Protein 9DSB (pdb70)

B-factor: mean 32.97, std 9.14, range [12.64, 61.42]

Structure (mmCIF, N/CA/C/O backbone):
data_9DSB
#
_entry.id   9DSB
#
_cell.length_a   90.296
_cell.length_b   90.296
_cell.length_c   34.775
_cell.angle_alpha   90.00
_cell.angle_beta   90.00
_cell.angle_gamma   120.00
#
_symmetry.space_group_name_H-M   'P 3'
#
loop_
_entity.id
_entity.type
_entity.pdbx_description
1 polymer 'Spermine/spermidine acetyltransferase'
2 non-polymer 'ACETATE ION'
3 non-polymer 'CHLORIDE ION'
4 non-polymer 'SODIUM ION'
5 non-polymer 'POTASSIUM ION'
6 water water
#
loop_
_atom_site.group_PDB
_atom_site.id
_atom_site.type_symbol
_atom_site.label_atom_id
_atom_site.label_alt_id
_atom_site.label_comp_id
_atom_site.label_asym_id
_atom_site.label_entity_id
_atom_site.label_seq_id
_atom_site.pdbx_PDB_ins_code
_atom_site.Cartn_x
_atom_site.Cartn_y
_atom_site.Cartn_z
_atom_site.occupancy
_atom_site.B_iso_or_equiv
_atom_site.auth_seq_id
_atom_site.auth_comp_id
_atom_site.auth_asym_id
_atom_site.auth_atom_id
_atom_site.pdbx_PDB_model_num
ATOM 1 N N . ALA A 1 3 ? -16.969 -0.912 13.256 1.00 41.43 0 ALA A N 1
ATOM 2 C CA . ALA A 1 3 ? -16.670 -2.313 13.645 1.00 40.75 0 ALA A CA 1
ATOM 3 C C . ALA A 1 3 ? -15.657 -2.901 12.662 1.00 38.63 0 ALA A C 1
ATOM 4 O O . ALA A 1 3 ? -14.634 -2.269 12.395 1.00 38.62 0 ALA A O 1
ATOM 6 N N . MET A 1 4 ? -15.941 -4.094 12.120 1.00 36.68 1 MET A N 1
ATOM 7 C CA . MET A 1 4 ? -15.011 -4.778 11.238 1.00 34.63 1 MET A CA 1
ATOM 8 C C . MET A 1 4 ? -14.904 -4.026 9.913 1.00 31.61 1 MET A C 1
ATOM 9 O O . MET A 1 4 ? -15.854 -3.371 9.477 1.00 30.48 1 MET A O 1
ATOM 14 N N . GLU A 1 5 ? -13.719 -4.132 9.300 1.00 28.28 2 GLU A N 1
ATOM 15 C CA . GLU A 1 5 ? -13.404 -3.505 8.026 1.00 27.59 2 GLU A CA 1
ATOM 16 C C . GLU A 1 5 ? -12.729 -4.557 7.146 1.00 25.80 2 GLU A C 1
ATOM 17 O O . GLU A 1 5 ? -11.544 -4.455 6.843 1.00 24.73 2 GLU A O 1
ATOM 23 N N . ILE A 1 6 ? -13.495 -5.584 6.758 1.00 24.38 3 ILE A N 1
ATOM 24 C CA . ILE A 1 6 ? -12.941 -6.749 6.087 1.00 24.16 3 ILE A CA 1
ATOM 25 C C . ILE A 1 6 ? -12.668 -6.431 4.621 1.00 22.63 3 ILE A C 1
ATOM 26 O O . ILE A 1 6 ? -13.568 -6.043 3.882 1.00 23.34 3 ILE A O 1
ATOM 31 N N . HIS A 1 7 ? -11.415 -6.630 4.211 1.00 23.21 4 HIS A N 1
ATOM 32 C CA . HIS A 1 7 ? -11.036 -6.502 2.816 1.00 23.06 4 HIS A CA 1
ATOM 33 C C . HIS A 1 7 ? -9.899 -7.477 2.544 1.00 22.95 4 HIS A C 1
ATOM 34 O O . HIS A 1 7 ? -9.318 -8.021 3.479 1.00 23.50 4 HIS A O 1
ATOM 41 N N . PHE A 1 8 ? -9.601 -7.667 1.256 1.00 22.51 5 PHE A N 1
ATOM 42 C CA . PHE A 1 8 ? -8.595 -8.615 0.809 1.00 23.40 5 PHE A CA 1
ATOM 43 C C . PHE A 1 8 ? -7.547 -7.891 -0.026 1.00 22.62 5 PHE A C 1
ATOM 44 O O . PHE A 1 8 ? -7.868 -6.968 -0.769 1.00 23.97 5 PHE A O 1
ATOM 52 N N . GLU A 1 9 ? -6.296 -8.348 0.087 1.00 21.83 6 GLU A N 1
ATOM 53 C CA . GLU A 1 9 ? -5.196 -7.773 -0.667 1.00 22.72 6 GLU A CA 1
ATOM 54 C C . GLU A 1 9 ? -4.465 -8.879 -1.412 1.00 22.90 6 GLU A C 1
ATOM 55 O O . GLU A 1 9 ? -4.176 -9.913 -0.831 1.00 22.90 6 GLU A O 1
ATOM 61 N N . LYS A 1 10 ? -4.163 -8.636 -2.691 1.00 24.69 7 LYS A N 1
ATOM 62 C CA . LYS A 1 10 ? -3.214 -9.452 -3.427 1.00 27.16 7 LYS A CA 1
ATOM 63 C C . LYS A 1 10 ? -1.939 -9.588 -2.600 1.00 25.98 7 LYS A C 1
ATOM 64 O O . LYS A 1 10 ? -1.541 -8.651 -1.910 1.00 26.52 7 LYS A O 1
ATOM 70 N N . VAL A 1 11 ? -1.308 -10.764 -2.664 1.00 26.41 8 VAL A N 1
ATOM 71 C CA . VAL A 1 11 ? -0.059 -10.979 -1.958 1.00 26.34 8 VAL A CA 1
ATOM 72 C C . VAL A 1 11 ? 1.070 -10.377 -2.792 1.00 28.32 8 VAL A C 1
ATOM 73 O O . VAL A 1 11 ? 1.193 -10.667 -3.982 1.00 30.06 8 VAL A O 1
ATOM 77 N N . THR A 1 12 ? 1.871 -9.517 -2.150 1.00 27.96 9 THR A N 1
ATOM 78 C CA . THR A 1 12 ? 3.014 -8.874 -2.774 1.00 28.51 9 THR A CA 1
ATOM 79 C C . THR A 1 12 ? 4.186 -8.967 -1.803 1.00 27.33 9 THR A C 1
ATOM 80 O O . THR A 1 12 ? 4.038 -9.496 -0.706 1.00 28.04 9 THR A O 1
ATOM 84 N N . SER A 1 13 ? 5.330 -8.389 -2.186 1.00 28.02 10 SER A N 1
ATOM 85 C CA . SER A 1 13 ? 6.465 -8.272 -1.286 1.00 27.00 10 SER A CA 1
ATOM 86 C C . SER A 1 13 ? 6.100 -7.483 -0.027 1.00 25.81 10 SER A C 1
ATOM 87 O O . SER A 1 13 ? 6.752 -7.639 1.002 1.00 26.88 10 SER A O 1
ATOM 90 N N . ASP A 1 14 ? 5.062 -6.639 -0.108 1.00 26.27 11 ASP A N 1
ATOM 91 C CA . ASP A 1 14 ? 4.676 -5.784 1.002 1.00 27.16 11 ASP A CA 1
ATOM 92 C C . ASP A 1 14 ? 4.022 -6.580 2.133 1.00 24.91 11 ASP A C 1
ATOM 93 O O . ASP A 1 14 ? 4.066 -6.129 3.278 1.00 26.32 11 ASP A O 1
ATOM 98 N N . ASN A 1 15 ? 3.395 -7.731 1.822 1.00 22.74 12 ASN A N 1
ATOM 99 C CA . ASN A 1 15 ? 2.673 -8.495 2.834 1.00 22.18 12 ASN A CA 1
ATOM 100 C C . ASN A 1 15 ? 2.956 -10.005 2.824 1.00 22.42 12 ASN A C 1
ATOM 101 O O . ASN A 1 15 ? 2.430 -10.711 3.678 1.00 23.02 12 ASN A O 1
ATOM 106 N N A ARG A 1 16 ? 3.774 -10.490 1.882 0.51 23.78 13 ARG A N 1
ATOM 107 N N B ARG A 1 16 ? 3.786 -10.499 1.895 0.49 22.78 13 ARG A N 1
ATOM 108 C CA A ARG A 1 16 ? 4.016 -11.919 1.715 0.51 24.45 13 ARG A CA 1
ATOM 109 C CA B ARG A 1 16 ? 3.967 -11.937 1.744 0.49 22.85 13 ARG A CA 1
ATOM 110 C C A ARG A 1 16 ? 4.554 -12.543 3.004 0.51 23.77 13 ARG A C 1
ATOM 111 C C B ARG A 1 16 ? 4.549 -12.552 3.018 0.49 22.95 13 ARG A C 1
ATOM 112 O O A ARG A 1 16 ? 4.162 -13.650 3.369 0.51 24.66 13 ARG A O 1
ATOM 113 O O B ARG A 1 16 ? 4.174 -13.661 3.393 0.49 23.67 13 ARG A O 1
ATOM 128 N N . LYS A 1 17 ? 5.480 -11.846 3.674 1.00 23.79 14 LYS A N 1
ATOM 129 C CA . LYS A 1 17 ? 6.130 -12.389 4.858 1.00 23.58 14 LYS A CA 1
ATOM 130 C C . LYS A 1 17 ? 5.163 -12.377 6.040 1.00 22.99 14 LYS A C 1
ATOM 131 O O . LYS A 1 17 ? 5.216 -13.260 6.890 1.00 24.75 14 LYS A O 1
ATOM 137 N N . ALA A 1 18 ? 4.251 -11.400 6.073 1.00 23.28 15 ALA A N 1
ATOM 138 C CA . ALA A 1 18 ? 3.214 -11.368 7.093 1.00 22.67 15 ALA A CA 1
ATOM 139 C C . ALA A 1 18 ? 2.273 -12.561 6.915 1.00 22.76 15 ALA A C 1
ATOM 140 O O . ALA A 1 18 ? 1.880 -13.196 7.890 1.00 23.11 15 ALA A O 1
ATOM 142 N N . VAL A 1 19 ? 1.933 -12.859 5.655 1.00 22.15 16 VAL A N 1
ATOM 143 C CA . VAL A 1 19 ? 1.086 -13.993 5.318 1.00 21.99 16 VAL A CA 1
ATOM 144 C C . VAL A 1 19 ? 1.799 -15.287 5.707 1.00 22.93 16 VAL A C 1
ATOM 145 O O . VAL A 1 19 ? 1.188 -16.163 6.312 1.00 24.17 16 VAL A O 1
ATOM 149 N N . GLU A 1 20 ? 3.095 -15.389 5.381 1.00 22.55 17 GLU A N 1
ATOM 150 C CA . GLU A 1 20 ? 3.866 -16.581 5.703 1.00 23.40 17 GLU A CA 1
ATOM 151 C C . GLU A 1 20 ? 3.916 -16.808 7.214 1.00 24.25 17 GLU A C 1
ATOM 152 O O . GLU A 1 20 ? 4.021 -17.949 7.655 1.00 25.86 17 GLU A O 1
ATOM 158 N N . ASN A 1 21 ? 3.828 -15.726 7.998 1.00 25.35 18 ASN A N 1
ATOM 159 C CA . ASN A 1 21 ? 3.929 -15.811 9.446 1.00 27.25 18 ASN A CA 1
ATOM 160 C C . ASN A 1 21 ? 2.551 -15.796 10.114 1.00 28.23 18 ASN A C 1
ATOM 161 O O . ASN A 1 21 ? 2.464 -15.625 11.327 1.00 29.73 18 ASN A O 1
ATOM 166 N N . LEU A 1 22 ? 1.471 -15.997 9.346 1.00 28.87 19 LEU A N 1
ATOM 167 C CA . LEU A 1 22 ? 0.152 -16.163 9.941 1.00 30.77 19 LEU A CA 1
ATOM 168 C C . LEU A 1 22 ? 0.213 -17.277 10.983 1.00 31.79 19 LEU A C 1
ATOM 169 O O . LEU A 1 22 ? 0.721 -18.356 10.699 1.00 31.54 19 LEU A O 1
ATOM 174 N N . GLN A 1 23 ? -0.303 -16.998 12.186 1.00 33.58 20 GLN A N 1
ATOM 175 C CA . GLN A 1 23 ? -0.234 -17.937 13.294 1.00 35.06 20 GLN A CA 1
ATOM 176 C C . GLN A 1 23 ? -1.428 -18.886 13.205 1.00 34.79 20 GLN A C 1
ATOM 177 O O . GLN A 1 23 ? -2.563 -18.429 13.122 1.00 34.09 20 GLN A O 1
ATOM 183 N N . VAL A 1 24 ? -1.160 -20.201 13.213 1.00 35.91 21 VAL A N 1
ATOM 184 C CA . VAL A 1 24 ? -2.189 -21.213 13.007 1.00 36.99 21 VAL A CA 1
ATOM 185 C C . VAL A 1 24 ? -1.828 -22.511 13.740 1.00 39.56 21 VAL A C 1
ATOM 186 O O . VAL A 1 24 ? -2.141 -23.596 13.254 1.00 39.57 21 VAL A O 1
ATOM 190 N N . PHE A 1 25 ? -1.244 -22.394 14.944 1.00 43.42 22 PHE A N 1
ATOM 191 C CA . PHE A 1 25 ? -0.577 -23.498 15.628 1.00 45.48 22 PHE A CA 1
ATOM 192 C C . PHE A 1 25 ? -1.512 -24.230 16.595 1.00 47.05 22 PHE A C 1
ATOM 193 O O . PHE A 1 25 ? -1.063 -24.708 17.636 1.00 49.85 22 PHE A O 1
ATOM 201 N N . ALA A 1 26 ? -2.804 -24.319 16.269 1.00 47.66 23 ALA A N 1
ATOM 202 C CA . ALA A 1 26 ? -3.724 -25.146 17.037 1.00 47.22 23 ALA A CA 1
ATOM 203 C C . ALA A 1 26 ? -4.829 -25.697 16.141 1.00 45.97 23 ALA A C 1
ATOM 204 O O . ALA A 1 26 ? -5.547 -26.612 16.536 1.00 47.23 23 ALA A O 1
ATOM 206 N N . GLU A 1 27 ? -4.940 -25.138 14.933 1.00 44.60 24 GLU A N 1
ATOM 207 C CA . GLU A 1 27 ? -6.031 -25.436 14.025 1.00 42.91 24 GLU A CA 1
ATOM 208 C C . GLU A 1 27 ? -5.759 -26.800 13.396 1.00 42.79 24 GLU A C 1
ATOM 209 O O . GLU A 1 27 ? -5.312 -26.888 12.254 1.00 43.74 24 GLU A O 1
ATOM 215 N N . GLN A 1 28 ? -6.015 -27.859 14.170 1.00 42.31 25 GLN A N 1
ATOM 216 C CA . GLN A 1 28 ? -5.705 -29.219 13.758 1.00 41.67 25 GLN A CA 1
ATOM 217 C C . GLN A 1 28 ? -6.553 -29.578 12.542 1.00 39.10 25 GLN A C 1
ATOM 218 O O . GLN A 1 28 ? -6.052 -30.168 11.589 1.00 37.47 25 GLN A O 1
ATOM 224 N N . GLN A 1 29 ? -7.838 -29.200 12.582 1.00 38.97 26 GLN A N 1
ATOM 225 C CA . GLN A 1 29 ? -8.749 -29.444 11.474 1.00 38.77 26 GLN A CA 1
ATOM 226 C C . GLN A 1 29 ? -8.336 -28.616 10.259 1.00 34.84 26 GLN A C 1
ATOM 227 O O . GLN A 1 29 ? -8.489 -29.071 9.127 1.00 34.37 26 GLN A O 1
ATOM 233 N N . ALA A 1 30 ? -7.812 -27.408 10.495 1.00 33.68 27 ALA A N 1
ATOM 234 C CA . ALA A 1 30 ? -7.389 -26.541 9.407 1.00 31.52 27 ALA A CA 1
ATOM 235 C C . ALA A 1 30 ? -6.224 -27.173 8.650 1.00 29.20 27 ALA A C 1
ATOM 236 O O . ALA A 1 30 ? -6.194 -27.126 7.424 1.00 30.34 27 ALA A O 1
ATOM 238 N N . PHE A 1 31 ? -5.261 -27.754 9.375 1.00 28.77 28 PHE A N 1
ATOM 239 C CA . PHE A 1 31 ? -4.072 -28.282 8.724 1.00 27.21 28 PHE A CA 1
ATOM 240 C C . PHE A 1 31 ? -4.424 -29.561 7.966 1.00 25.33 28 PHE A C 1
ATOM 241 O O . PHE A 1 31 ? -3.762 -29.886 6.984 1.00 24.90 28 PHE A O 1
ATOM 249 N N . ILE A 1 32 ? -5.469 -30.274 8.415 1.00 24.90 29 ILE A N 1
ATOM 250 C CA . ILE A 1 32 ? -6.005 -31.385 7.646 1.00 23.87 29 ILE A CA 1
ATOM 251 C C . ILE A 1 32 ? -6.420 -30.868 6.271 1.00 22.75 29 ILE A C 1
ATOM 252 O O . ILE A 1 32 ? -6.109 -31.483 5.257 1.00 23.56 29 ILE A O 1
ATOM 257 N N . GLU A 1 33 ? -7.124 -29.729 6.249 1.00 22.59 30 GLU A N 1
ATOM 258 C CA . GLU A 1 33 ? -7.576 -29.139 4.999 1.00 22.53 30 GLU A CA 1
ATOM 259 C C . GLU A 1 33 ? -6.374 -28.655 4.191 1.00 21.46 30 GLU A C 1
ATOM 260 O O . GLU A 1 33 ? -6.368 -28.773 2.968 1.00 23.55 30 GLU A O 1
ATOM 266 N N . SER A 1 34 ? -5.364 -28.102 4.871 1.00 22.28 31 SER A N 1
ATOM 267 C CA . SER A 1 34 ? -4.166 -27.637 4.191 1.00 21.56 31 SER A CA 1
ATOM 268 C C . SER A 1 34 ? -3.490 -28.787 3.453 1.00 20.44 31 SER A C 1
ATOM 269 O O . SER A 1 34 ? -3.073 -28.634 2.307 1.00 20.95 31 SER A O 1
ATOM 272 N N A MET A 1 35 ? -3.388 -29.938 4.122 0.55 20.45 32 MET A N 1
ATOM 273 N N B MET A 1 35 ? -3.373 -29.933 4.132 0.45 20.19 32 MET A N 1
ATOM 274 C CA A MET A 1 35 ? -2.712 -31.088 3.545 0.55 20.39 32 MET A CA 1
ATOM 275 C CA B MET A 1 35 ? -2.719 -31.102 3.566 0.45 19.96 32 MET A CA 1
ATOM 276 C C A MET A 1 35 ? -3.538 -31.648 2.389 0.55 19.97 32 MET A C 1
ATOM 277 C C B MET A 1 35 ? -3.538 -31.642 2.395 0.45 19.60 32 MET A C 1
ATOM 278 O O A MET A 1 35 ? -2.985 -32.013 1.356 0.55 20.57 32 MET A O 1
ATOM 279 O O B MET A 1 35 ? -2.980 -31.976 1.354 0.45 20.02 32 MET A O 1
ATOM 288 N N . ALA A 1 36 ? -4.864 -31.721 2.568 1.00 19.38 33 ALA A N 1
ATOM 289 C CA . ALA A 1 36 ? -5.739 -32.222 1.520 1.00 19.07 33 ALA A CA 1
ATOM 290 C C . ALA A 1 36 ? -5.575 -31.390 0.251 1.00 19.16 33 ALA A C 1
ATOM 291 O O . ALA A 1 36 ? -5.555 -31.922 -0.853 1.00 19.87 33 ALA A O 1
ATOM 293 N N . GLU A 1 37 ? -5.441 -30.073 0.411 1.00 19.42 34 GLU A N 1
ATOM 294 C CA . GLU A 1 37 ? -5.233 -29.201 -0.732 1.00 19.65 34 GLU A CA 1
ATOM 295 C C . GLU A 1 37 ? -3.821 -29.408 -1.279 1.00 20.01 34 GLU A C 1
ATOM 296 O O . GLU A 1 37 ? -3.647 -29.470 -2.492 1.00 19.72 34 GLU A O 1
ATOM 302 N N . ASN A 1 38 ? -2.817 -29.510 -0.391 1.00 21.32 35 ASN A N 1
ATOM 303 C CA . ASN A 1 38 ? -1.455 -29.813 -0.812 1.00 21.20 35 ASN A CA 1
ATOM 304 C C . ASN A 1 38 ? -1.464 -31.017 -1.751 1.00 21.45 35 ASN A C 1
ATOM 305 O O . ASN A 1 38 ? -0.856 -30.981 -2.820 1.00 23.39 35 ASN A O 1
ATOM 310 N N . LEU A 1 39 ? -2.155 -32.080 -1.331 1.00 21.85 36 LEU A N 1
ATOM 311 C CA . LEU A 1 39 ? -2.175 -33.327 -2.080 1.00 22.70 36 LEU A CA 1
ATOM 312 C C . LEU A 1 39 ? -2.911 -33.117 -3.400 1.00 22.34 36 LEU A C 1
ATOM 313 O O . LEU A 1 39 ? -2.452 -33.550 -4.451 1.00 24.51 36 LEU A O 1
ATOM 318 N N . LYS A 1 40 ? -4.037 -32.407 -3.350 1.00 22.93 37 LYS A N 1
ATOM 319 C CA . LYS A 1 40 ? -4.806 -32.133 -4.550 1.00 23.16 37 LYS A CA 1
ATOM 320 C C . LYS A 1 40 ? -3.965 -31.387 -5.585 1.00 24.66 37 LYS A C 1
ATOM 321 O O . LYS A 1 40 ? -4.022 -31.705 -6.771 1.00 25.19 37 LYS A O 1
ATOM 327 N N . GLU A 1 41 ? -3.193 -30.394 -5.127 1.00 24.58 38 GLU A N 1
ATOM 328 C CA . GLU A 1 41 ? -2.411 -29.553 -6.021 1.00 25.85 38 GLU A CA 1
ATOM 329 C C . GLU A 1 41 ? -1.288 -30.367 -6.661 1.00 27.10 38 GLU A C 1
ATOM 330 O O . GLU A 1 41 ? -0.982 -30.161 -7.833 1.00 28.18 38 GLU A O 1
ATOM 336 N N . SER A 1 42 ? -0.684 -31.288 -5.897 1.00 28.70 39 SER A N 1
ATOM 337 C CA . SER A 1 42 ? 0.349 -32.160 -6.438 1.00 29.26 39 SER A CA 1
ATOM 338 C C . SER A 1 42 ? -0.244 -33.117 -7.471 1.00 31.23 39 SER A C 1
ATOM 339 O O . SER A 1 42 ? 0.354 -33.333 -8.523 1.00 33.21 39 SER A O 1
ATOM 342 N N . ASP A 1 43 ? -1.422 -33.675 -7.161 1.00 32.17 40 ASP A N 1
ATOM 343 C CA . ASP A 1 43 ? -2.121 -34.603 -8.040 1.00 33.36 40 ASP A CA 1
ATOM 344 C C . ASP A 1 43 ? -2.539 -33.932 -9.352 1.00 35.51 40 ASP A C 1
ATOM 345 O O . ASP A 1 43 ? -2.724 -34.616 -10.356 1.00 36.18 40 ASP A O 1
ATOM 350 N N A GLN A 1 44 ? -2.709 -32.602 -9.334 0.66 35.59 41 GLN A N 1
ATOM 351 N N B GLN A 1 44 ? -2.668 -32.599 -9.335 0.34 36.17 41 GLN A N 1
ATOM 352 C CA A GLN A 1 44 ? -3.196 -31.870 -10.494 0.66 36.74 41 GLN A CA 1
ATOM 353 C CA B GLN A 1 44 ? -3.196 -31.860 -10.468 0.34 37.43 41 GLN A CA 1
ATOM 354 C C A GLN A 1 44 ? -2.154 -31.841 -11.609 0.66 37.79 41 GLN A C 1
ATOM 355 C C B GLN A 1 44 ? -2.167 -31.793 -11.598 0.34 37.79 41 GLN A C 1
ATOM 356 O O A GLN A 1 44 ? -2.506 -31.974 -12.779 0.66 38.61 41 GLN A O 1
ATOM 357 O O B GLN A 1 44 ? -2.540 -31.860 -12.767 0.34 38.23 41 GLN A O 1
ATOM 368 N N . PHE A 1 45 ? -0.880 -31.651 -11.247 1.00 38.06 42 PHE A N 1
ATOM 369 C CA . PHE A 1 45 ? 0.173 -31.463 -12.238 1.00 40.10 42 PHE A CA 1
ATOM 370 C C . PHE A 1 45 ? 1.191 -32.598 -12.163 1.00 39.63 42 PHE A C 1
ATOM 371 O O . PHE A 1 45 ? 1.663 -32.941 -11.082 1.00 38.27 42 PHE A O 1
ATOM 379 N N . PRO A 1 46 ? 1.601 -33.181 -13.315 1.00 43.67 43 PRO A N 1
ATOM 380 C CA . PRO A 1 46 ? 2.507 -34.324 -13.304 1.00 43.93 43 PRO A CA 1
ATOM 381 C C . PRO A 1 46 ? 3.950 -33.962 -12.958 1.00 43.31 43 PRO A C 1
ATOM 382 O O . PRO A 1 46 ? 4.742 -34.848 -12.644 1.00 42.82 43 PRO A O 1
ATOM 386 N N . GLU A 1 47 ? 4.273 -32.662 -13.023 1.00 43.37 44 GLU A N 1
ATOM 387 C CA . GLU A 1 47 ? 5.564 -32.138 -12.601 1.00 42.53 44 GLU A CA 1
ATOM 388 C C . GLU A 1 47 ? 5.786 -32.382 -11.109 1.00 39.71 44 GLU A C 1
ATOM 389 O O . GLU A 1 47 ? 6.930 -32.512 -10.674 1.00 38.91 44 GLU A O 1
ATOM 395 N N . TRP A 1 48 ? 4.687 -32.404 -10.337 1.00 37.17 45 TRP A N 1
ATOM 396 C CA . TRP A 1 48 ? 4.733 -32.519 -8.888 1.00 34.34 45 TRP A CA 1
ATOM 397 C C . TRP A 1 48 ? 4.409 -33.946 -8.464 1.00 32.21 45 TRP A C 1
ATOM 398 O O . TRP A 1 48 ? 3.618 -34.628 -9.113 1.00 31.97 45 TRP A O 1
ATOM 409 N N . GLU A 1 49 ? 5.004 -34.363 -7.344 1.00 30.26 46 GLU A N 1
ATOM 410 C CA . GLU A 1 49 ? 4.698 -35.653 -6.757 1.00 30.42 46 GLU A CA 1
ATOM 411 C C . GLU A 1 49 ? 4.778 -35.534 -5.237 1.00 26.62 46 GLU A C 1
ATOM 412 O O . GLU A 1 49 ? 5.707 -34.936 -4.703 1.00 24.89 46 GLU A O 1
ATOM 418 N N . SER A 1 50 ? 3.762 -36.090 -4.567 1.00 24.86 47 SER A N 1
ATOM 419 C CA . SER A 1 50 ? 3.727 -36.194 -3.120 1.00 24.56 47 SER A CA 1
ATOM 420 C C . SER A 1 50 ? 4.133 -37.607 -2.712 1.00 24.03 47 SER A C 1
ATOM 421 O O . SER A 1 50 ? 3.907 -38.559 -3.458 1.00 25.96 47 SER A O 1
ATOM 424 N N . ALA A 1 51 ? 4.706 -37.734 -1.511 1.00 22.88 48 ALA A N 1
ATOM 425 C CA . ALA A 1 51 ? 5.081 -39.024 -0.963 1.00 22.99 48 ALA A CA 1
ATOM 426 C C . ALA A 1 51 ? 4.834 -39.020 0.542 1.00 22.18 48 ALA A C 1
ATOM 427 O O . ALA A 1 51 ? 5.088 -38.022 1.211 1.00 22.36 48 ALA A O 1
ATOM 429 N N . GLY A 1 52 ? 4.331 -40.142 1.065 1.00 22.26 49 GLY A N 1
ATOM 430 C CA . GLY A 1 52 ? 4.369 -40.387 2.495 1.00 21.41 49 GLY A CA 1
ATOM 431 C 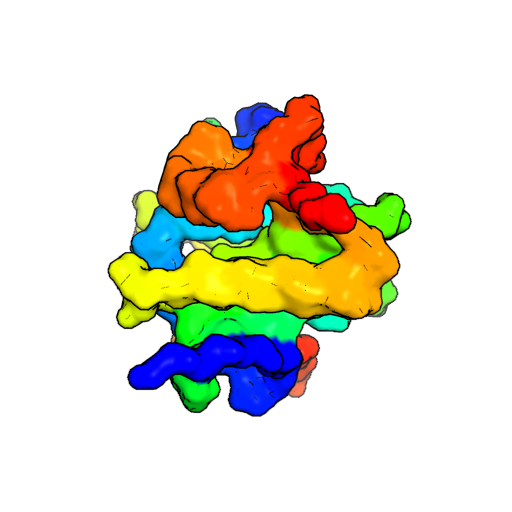C . GLY A 1 52 ? 5.731 -40.949 2.896 1.00 21.76 49 GLY A C 1
ATOM 432 O O . GLY A 1 52 ? 6.308 -41.761 2.170 1.00 21.38 49 GLY A O 1
ATOM 433 N N . ILE A 1 53 ? 6.240 -40.485 4.043 1.00 21.61 50 ILE A N 1
ATOM 434 C CA . ILE A 1 53 ? 7.499 -40.958 4.596 1.00 21.53 50 ILE A CA 1
ATOM 435 C C . ILE A 1 53 ? 7.179 -41.953 5.705 1.00 21.13 50 ILE A C 1
ATOM 436 O O . ILE A 1 53 ? 6.418 -41.641 6.620 1.00 21.18 50 ILE A O 1
ATOM 441 N N . TYR A 1 54 ? 7.783 -43.142 5.618 1.00 21.11 51 TYR A N 1
ATOM 442 C CA . TYR A 1 54 ? 7.493 -44.228 6.537 1.00 21.77 51 TYR A CA 1
ATOM 443 C C . TYR A 1 54 ? 8.749 -44.679 7.273 1.00 21.97 51 TYR A C 1
ATOM 444 O O . TYR A 1 54 ? 9.846 -44.657 6.719 1.00 21.27 51 TYR A O 1
ATOM 453 N N . ASP A 1 55 ? 8.557 -45.075 8.537 1.00 22.89 52 ASP A N 1
ATOM 454 C CA . ASP A 1 55 ? 9.490 -45.934 9.241 1.00 24.51 52 ASP A CA 1
ATOM 455 C C . ASP A 1 55 ? 8.777 -47.265 9.449 1.00 24.76 52 ASP A C 1
ATOM 456 O O . ASP A 1 55 ? 7.910 -47.374 10.317 1.00 24.96 52 ASP A O 1
ATOM 461 N N . GLY A 1 56 ? 9.129 -48.257 8.623 1.00 25.12 53 GLY A N 1
ATOM 462 C CA . GLY A 1 56 ? 8.381 -49.499 8.556 1.00 26.08 53 GLY A CA 1
ATOM 463 C C . GLY A 1 56 ? 6.941 -49.242 8.117 1.00 27.02 53 GLY A C 1
ATOM 464 O O . GLY A 1 56 ? 6.711 -48.715 7.031 1.00 29.17 53 GLY A O 1
ATOM 465 N N . ASN A 1 57 ? 5.981 -49.584 8.985 1.00 28.23 54 ASN A N 1
ATOM 466 C CA . ASN A 1 57 ? 4.568 -49.410 8.678 1.00 28.81 54 ASN A CA 1
ATOM 467 C C . ASN A 1 57 ? 4.029 -48.095 9.239 1.00 29.01 54 ASN A C 1
ATOM 468 O O . ASN A 1 57 ? 2.868 -47.762 9.007 1.00 29.62 54 ASN A O 1
ATOM 473 N N . GLN A 1 58 ? 4.871 -47.345 9.963 1.00 28.85 55 GLN A N 1
ATOM 474 C CA . GLN A 1 58 ? 4.438 -46.110 10.597 1.00 28.61 55 GLN A CA 1
ATOM 475 C C . GLN A 1 58 ? 4.724 -44.929 9.674 1.00 27.48 55 GLN A C 1
ATOM 476 O O . GLN A 1 58 ? 5.878 -44.667 9.336 1.00 26.58 55 GLN A O 1
ATOM 482 N N . LEU A 1 59 ? 3.664 -44.208 9.287 1.00 27.22 56 LEU A N 1
ATOM 483 C CA . LEU A 1 59 ? 3.816 -42.946 8.582 1.00 25.84 56 LEU A CA 1
ATOM 484 C C . LEU A 1 59 ? 4.391 -41.919 9.553 1.00 26.15 56 LEU A C 1
ATOM 485 O O . LEU A 1 59 ? 3.759 -41.620 10.569 1.00 27.42 56 LEU A O 1
ATOM 490 N N . ILE A 1 60 ? 5.569 -41.368 9.221 1.00 25.17 57 ILE A N 1
ATOM 491 C CA . ILE A 1 60 ? 6.247 -40.419 10.093 1.00 24.90 57 ILE A CA 1
ATOM 492 C C . ILE A 1 60 ? 6.315 -39.024 9.474 1.00 24.47 57 ILE A C 1
ATOM 493 O O . ILE A 1 60 ? 6.745 -38.090 10.144 1.00 24.91 57 ILE A O 1
ATOM 498 N N . GLY A 1 61 ? 5.954 -38.879 8.195 1.00 23.85 58 GLY A N 1
ATOM 499 C CA . GLY A 1 61 ? 6.081 -37.584 7.557 1.00 22.84 58 GLY A CA 1
ATOM 500 C C . GLY A 1 61 ? 5.573 -37.573 6.121 1.00 21.78 58 GLY A C 1
ATOM 501 O O . GLY A 1 61 ? 4.849 -38.470 5.688 1.00 21.12 58 GLY A O 1
ATOM 502 N N . TYR A 1 62 ? 5.966 -36.509 5.418 1.00 21.92 59 TYR A N 1
ATOM 503 C CA . TYR A 1 62 ? 5.452 -36.179 4.104 1.00 21.98 59 TYR A CA 1
ATOM 504 C C . TYR A 1 62 ? 6.481 -35.340 3.359 1.00 21.14 59 TYR A C 1
ATOM 505 O O . TYR A 1 62 ? 7.212 -34.556 3.969 1.00 21.08 59 TYR A O 1
ATOM 514 N N . ALA A 1 63 ? 6.500 -35.493 2.035 1.00 20.69 60 ALA A N 1
ATOM 515 C CA . ALA A 1 63 ? 7.327 -34.658 1.187 1.00 21.08 60 ALA A CA 1
ATOM 516 C C . ALA A 1 63 ? 6.644 -34.452 -0.160 1.00 21.60 60 ALA A C 1
ATOM 517 O O . ALA A 1 63 ? 5.910 -35.316 -0.640 1.00 21.40 60 ALA A O 1
ATOM 519 N N A MET A 1 64 ? 6.836 -33.261 -0.731 0.61 22.38 61 MET A N 1
ATOM 520 N N B MET A 1 64 ? 6.934 -33.296 -0.761 0.39 22.03 61 MET A N 1
ATOM 521 C CA A MET A 1 64 ? 6.485 -33.003 -2.116 0.61 23.37 61 MET A CA 1
ATOM 522 C CA B MET A 1 64 ? 6.484 -32.956 -2.097 0.39 22.67 61 MET A CA 1
ATOM 523 C C A MET A 1 64 ? 7.734 -32.508 -2.835 0.61 23.51 61 MET A C 1
ATOM 524 C C B 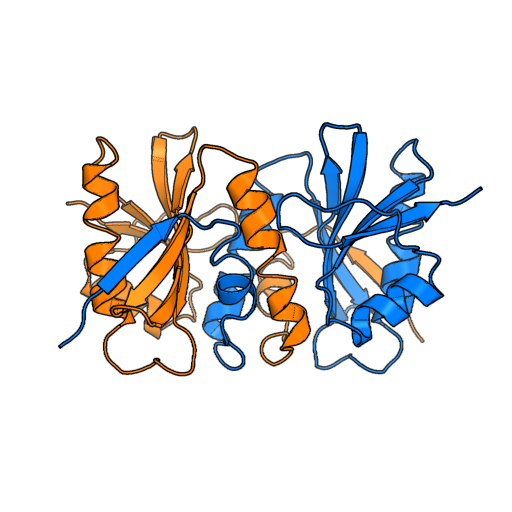MET A 1 64 ? 7.684 -32.417 -2.869 0.39 23.26 61 MET A C 1
ATOM 525 O O A MET A 1 64 ? 8.557 -31.803 -2.249 0.61 24.04 61 MET A O 1
ATOM 526 O O B MET A 1 64 ? 8.431 -31.589 -2.348 0.39 23.78 61 MET A O 1
ATOM 535 N N . TYR A 1 65 ? 7.856 -32.891 -4.109 1.00 23.53 62 TYR A N 1
ATOM 536 C CA . TYR A 1 65 ? 9.015 -32.544 -4.913 1.00 25.02 62 TYR A CA 1
ATOM 537 C C . TYR A 1 65 ? 8.635 -32.610 -6.387 1.00 26.00 62 TYR A C 1
ATOM 538 O O . TYR A 1 65 ? 7.512 -32.975 -6.725 1.00 27.26 62 TYR A O 1
ATOM 547 N N . GLY A 1 66 ? 9.594 -32.294 -7.262 1.00 28.08 63 GLY A N 1
ATOM 548 C CA . GLY A 1 66 ? 9.363 -32.452 -8.686 1.00 29.00 63 GLY A CA 1
ATOM 549 C C . GLY A 1 66 ? 10.288 -31.588 -9.534 1.00 30.25 63 GLY A C 1
ATOM 550 O O . GLY A 1 66 ? 10.915 -30.648 -9.045 1.00 29.66 63 GLY A O 1
ATOM 551 N N . ARG A 1 67 ? 10.337 -31.941 -10.821 1.00 34.52 64 ARG A N 1
ATOM 552 C CA . ARG A 1 67 ? 11.090 -31.211 -11.823 1.00 37.89 64 ARG A CA 1
ATOM 553 C C . ARG A 1 67 ? 10.246 -30.034 -12.298 1.00 40.90 64 ARG A C 1
ATOM 554 O O . ARG A 1 67 ? 9.185 -30.222 -12.894 1.00 41.36 64 ARG A O 1
ATOM 562 N N . TRP A 1 68 ? 10.727 -28.822 -12.010 1.00 44.58 65 TRP A N 1
ATOM 563 C CA . TRP A 1 68 ? 10.091 -27.611 -12.495 1.00 47.88 65 TRP A CA 1
ATOM 564 C C . TRP A 1 68 ? 10.542 -27.356 -13.935 1.00 51.41 65 TRP A C 1
ATOM 565 O O . TRP A 1 68 ? 11.539 -27.918 -14.385 1.00 52.06 65 TRP A O 1
ATOM 576 N N . GLN A 1 69 ? 9.784 -26.516 -14.651 1.00 54.54 66 GLN A N 1
ATOM 577 C CA . GLN A 1 69 ? 9.906 -26.340 -16.090 1.00 57.33 66 GLN A CA 1
ATOM 578 C C . GLN A 1 69 ? 11.327 -25.981 -16.520 1.00 57.64 66 GLN A C 1
ATOM 579 O O . GLN A 1 69 ? 11.731 -26.334 -17.627 1.00 60.19 66 GLN A O 1
ATOM 585 N N . ASP A 1 70 ? 12.078 -25.285 -15.656 1.00 56.65 67 ASP A N 1
ATOM 586 C CA . ASP A 1 70 ? 13.457 -24.928 -15.965 1.00 54.37 67 ASP A CA 1
ATOM 587 C C . ASP A 1 70 ? 14.355 -26.167 -15.994 1.00 52.11 67 ASP A C 1
ATOM 588 O O . ASP A 1 70 ? 15.505 -26.078 -16.417 1.00 53.01 67 ASP A O 1
ATOM 593 N N . GLY A 1 71 ? 13.835 -27.314 -15.538 1.00 49.50 68 GLY A N 1
ATOM 594 C CA . GLY A 1 71 ? 14.598 -28.552 -15.505 1.00 46.34 68 GLY A CA 1
ATOM 595 C C . GLY A 1 71 ? 15.256 -28.766 -14.144 1.00 42.49 68 GLY A C 1
ATOM 596 O O . GLY A 1 71 ? 15.854 -29.813 -13.901 1.00 42.82 68 GLY A O 1
ATOM 597 N N . ARG A 1 72 ? 15.140 -27.762 -13.264 1.00 37.81 69 ARG A N 1
ATOM 598 C CA . ARG A 1 72 ? 15.643 -27.864 -11.906 1.00 34.21 69 ARG A CA 1
ATOM 599 C C . ARG A 1 72 ? 14.694 -28.721 -11.077 1.00 31.61 69 ARG A C 1
ATOM 600 O O . ARG A 1 72 ? 13.477 -28.613 -11.213 1.00 31.30 69 ARG A O 1
ATOM 608 N N . VAL A 1 73 ? 15.279 -29.545 -10.204 1.00 29.48 70 VAL A N 1
ATOM 609 C CA . VAL A 1 73 ? 14.523 -30.427 -9.336 1.00 28.75 70 VAL A CA 1
ATOM 610 C C . VAL A 1 73 ? 14.489 -29.820 -7.939 1.00 27.01 70 VAL A C 1
ATOM 611 O O . VAL A 1 73 ? 15.537 -29.542 -7.360 1.00 27.42 70 VAL A O 1
ATOM 615 N N . TRP A 1 74 ? 13.266 -29.673 -7.414 1.00 26.10 71 TRP A N 1
ATOM 616 C CA . TRP A 1 74 ? 13.006 -28.970 -6.172 1.00 25.76 71 TRP A CA 1
ATOM 617 C C . TRP A 1 74 ? 12.392 -29.895 -5.125 1.00 24.13 71 TRP A C 1
ATOM 618 O O . TRP A 1 74 ? 11.507 -30.696 -5.436 1.00 24.86 71 TRP A O 1
ATOM 629 N N . LEU A 1 75 ? 12.846 -29.730 -3.877 1.00 23.32 72 LEU A N 1
ATOM 630 C CA . LEU A 1 75 ? 12.127 -30.213 -2.710 1.00 22.90 72 LEU A CA 1
ATOM 631 C C . LEU A 1 75 ? 11.172 -29.107 -2.263 1.00 22.61 72 LEU A C 1
ATOM 632 O O . LEU A 1 75 ? 11.599 -28.083 -1.738 1.00 22.98 72 LEU A O 1
ATOM 637 N N . ASP A 1 76 ? 9.875 -29.329 -2.487 1.00 22.04 73 ASP A N 1
ATOM 638 C CA . ASP A 1 76 ? 8.879 -28.277 -2.365 1.00 21.95 73 ASP A CA 1
ATOM 639 C C . ASP A 1 76 ? 8.270 -28.253 -0.964 1.00 21.23 73 ASP A C 1
ATOM 640 O O . ASP A 1 76 ? 7.960 -27.182 -0.446 1.00 22.50 73 ASP A O 1
ATOM 645 N N . ARG A 1 77 ? 8.059 -29.440 -0.384 1.00 20.35 74 ARG A N 1
ATOM 646 C CA . ARG A 1 77 ? 7.565 -29.568 0.977 1.00 20.54 74 ARG A CA 1
ATOM 647 C C . ARG A 1 77 ? 8.254 -30.754 1.642 1.00 21.74 74 ARG A C 1
ATOM 648 O O . ARG A 1 77 ? 8.547 -31.735 0.973 1.00 22.36 74 ARG A O 1
ATOM 656 N N . PHE A 1 78 ? 8.485 -30.648 2.955 1.00 22.18 75 PHE A N 1
ATOM 657 C CA . PHE A 1 78 ? 9.158 -31.681 3.721 1.00 22.84 75 PHE A CA 1
ATOM 658 C C . PHE A 1 78 ? 8.770 -31.522 5.188 1.00 23.87 75 PHE A C 1
ATOM 659 O O . PHE A 1 78 ? 9.141 -30.533 5.823 1.00 25.12 75 PHE A O 1
ATOM 667 N N . LEU A 1 79 ? 7.985 -32.485 5.689 1.00 23.96 76 LEU A N 1
ATOM 668 C CA . LEU A 1 79 ? 7.443 -32.441 7.036 1.00 25.16 76 LEU A CA 1
ATOM 669 C C . LEU A 1 79 ? 7.704 -33.770 7.735 1.00 25.43 76 LEU A C 1
ATOM 670 O O . LEU A 1 79 ? 7.497 -34.826 7.146 1.00 25.20 76 LEU A O 1
ATOM 675 N N . ILE A 1 80 ? 8.082 -33.689 9.014 1.00 26.63 77 ILE A N 1
ATOM 676 C CA . ILE A 1 80 ? 8.097 -34.842 9.898 1.00 27.19 77 ILE A CA 1
ATOM 677 C C . ILE A 1 80 ? 7.051 -34.618 10.986 1.00 27.95 77 ILE A C 1
ATOM 678 O O . ILE A 1 80 ? 6.985 -33.542 11.575 1.00 27.31 77 ILE A O 1
ATOM 683 N N . ASP A 1 81 ? 6.246 -35.656 11.237 1.00 29.43 78 ASP A N 1
ATOM 684 C CA . ASP A 1 81 ? 5.203 -35.636 12.249 1.00 29.85 78 ASP A CA 1
ATOM 685 C C . ASP A 1 81 ? 5.824 -35.355 13.616 1.00 31.74 78 ASP A C 1
ATOM 686 O O . ASP A 1 81 ? 6.887 -35.882 13.940 1.00 32.74 78 ASP A O 1
ATOM 691 N N . GLN A 1 82 ? 5.132 -34.533 14.415 1.00 34.69 79 GLN A N 1
ATOM 692 C CA . GLN A 1 82 ? 5.651 -34.039 15.682 1.00 37.79 79 GLN A CA 1
ATOM 693 C C . GLN A 1 82 ? 5.955 -35.188 16.641 1.00 38.90 79 GLN A C 1
ATOM 694 O O . GLN A 1 82 ? 6.888 -35.094 17.436 1.00 39.96 79 GLN A O 1
ATOM 700 N N . ARG A 1 83 ? 5.174 -36.272 16.557 1.00 39.64 80 ARG A N 1
ATOM 701 C CA . ARG A 1 83 ? 5.347 -37.417 17.438 1.00 40.40 80 ARG A CA 1
ATOM 702 C C . ARG A 1 83 ? 6.689 -38.112 17.202 1.00 40.29 80 ARG A C 1
ATOM 703 O O . ARG A 1 83 ? 7.044 -39.008 17.965 1.00 40.69 80 ARG A O 1
ATOM 711 N N . PHE A 1 84 ? 7.434 -37.707 16.162 1.00 38.56 81 PHE A N 1
ATOM 712 C CA . PHE A 1 84 ? 8.639 -38.423 15.770 1.00 39.40 81 PHE A CA 1
ATOM 713 C C . PHE A 1 84 ? 9.842 -37.495 15.589 1.00 39.98 81 PHE A C 1
ATOM 714 O O . PHE A 1 84 ? 10.880 -37.939 15.105 1.00 40.82 81 PHE A O 1
ATOM 722 N N . GLN A 1 85 ? 9.728 -36.223 15.994 1.00 40.28 82 GLN A N 1
ATOM 723 C CA . GLN A 1 85 ? 10.801 -35.265 15.768 1.00 42.02 82 GLN A CA 1
ATOM 724 C C . GLN A 1 85 ? 11.874 -35.414 16.846 1.00 45.10 82 GLN A C 1
ATOM 725 O O . GLN A 1 85 ? 11.641 -36.022 17.889 1.00 47.01 82 GLN A O 1
ATOM 731 N N . GLY A 1 86 ? 13.061 -34.865 16.557 1.00 46.95 83 GLY A N 1
ATOM 732 C CA . GLY A 1 86 ? 14.171 -34.844 17.497 1.00 48.59 83 GLY A CA 1
ATOM 733 C C . GLY A 1 86 ? 14.876 -36.195 17.611 1.00 49.46 83 GLY A C 1
ATOM 734 O O . GLY A 1 86 ? 15.667 -36.392 18.533 1.00 51.25 83 GLY A O 1
ATOM 735 N N . GLN A 1 87 ? 14.610 -37.104 16.661 1.00 49.69 84 GLN A N 1
ATOM 736 C CA . GLN A 1 87 ? 15.059 -38.486 16.758 1.00 49.22 84 GLN A CA 1
ATOM 737 C C . GLN A 1 87 ? 15.662 -38.967 15.436 1.00 46.58 84 GLN A C 1
ATOM 738 O O . GLN A 1 87 ? 15.667 -40.164 15.158 1.00 48.13 84 GLN A O 1
ATOM 744 N N . GLY A 1 88 ? 16.179 -38.031 14.630 1.00 43.44 85 GLY A N 1
ATOM 745 C CA . GLY A 1 88 ? 17.034 -38.358 13.499 1.00 41.53 85 GLY A CA 1
ATOM 746 C C . GLY A 1 88 ? 16.267 -38.750 12.235 1.00 39.65 85 GLY A C 1
ATOM 747 O O . GLY A 1 88 ? 16.886 -39.153 11.253 1.00 38.53 85 GLY A O 1
ATOM 748 N N . TYR A 1 89 ? 14.935 -38.614 12.239 1.00 39.24 86 TYR A N 1
ATOM 749 C CA . TYR A 1 89 ? 14.131 -39.032 11.100 1.00 37.64 86 TYR A CA 1
ATOM 750 C C . TYR A 1 89 ? 14.288 -38.049 9.942 1.00 35.98 86 TYR A C 1
ATOM 751 O O . TYR A 1 89 ? 14.503 -38.468 8.807 1.00 36.34 86 TYR A O 1
ATOM 760 N N . GLY A 1 90 ? 14.146 -36.751 10.230 1.00 35.36 87 GLY A N 1
ATOM 761 C CA . GLY A 1 90 ? 14.245 -35.719 9.210 1.00 34.28 87 GLY A CA 1
ATOM 762 C C . GLY A 1 90 ? 15.497 -35.887 8.351 1.00 33.92 87 GLY A C 1
ATOM 763 O O . GLY A 1 90 ? 15.412 -35.960 7.129 1.00 34.63 87 GLY A O 1
ATOM 764 N N . LYS A 1 91 ? 16.659 -35.974 9.004 1.00 34.19 88 LYS A N 1
ATOM 765 C CA . LYS A 1 91 ? 17.931 -36.033 8.302 1.00 34.16 88 LYS A CA 1
ATOM 766 C C . LYS A 1 91 ? 18.025 -37.342 7.518 1.00 31.59 88 LYS A C 1
ATOM 767 O O . LYS A 1 91 ? 18.423 -37.349 6.356 1.00 30.55 88 LYS A O 1
ATOM 773 N N . ALA A 1 92 ? 17.634 -38.451 8.154 1.00 31.89 89 ALA A N 1
ATOM 774 C CA . ALA A 1 92 ? 17.690 -39.756 7.511 1.00 30.58 89 ALA A CA 1
ATOM 775 C C . ALA A 1 92 ? 16.786 -39.785 6.280 1.00 29.63 89 ALA A C 1
ATOM 776 O O . ALA A 1 92 ? 17.221 -40.183 5.203 1.00 30.88 89 ALA A O 1
ATOM 778 N N . ALA A 1 93 ? 15.533 -39.343 6.450 1.00 29.06 90 ALA A N 1
ATOM 779 C CA . ALA A 1 93 ? 14.568 -39.274 5.362 1.00 28.05 90 ALA A CA 1
ATOM 780 C C . ALA A 1 93 ? 15.002 -38.276 4.285 1.00 27.18 90 ALA A C 1
ATOM 781 O O . ALA A 1 93 ? 14.858 -38.550 3.098 1.00 27.47 90 ALA A O 1
ATOM 783 N N . CYS A 1 94 ? 15.532 -37.114 4.682 1.00 27.65 91 CYS A N 1
ATOM 784 C CA . CYS A 1 94 ? 15.936 -36.114 3.706 1.00 28.26 91 CYS A CA 1
ATOM 785 C C . CYS A 1 94 ? 17.081 -36.640 2.835 1.00 27.70 91 CYS A C 1
ATOM 786 O O . CYS A 1 94 ? 17.072 -36.463 1.618 1.00 27.39 91 CYS A O 1
ATOM 789 N N . ARG A 1 95 ? 18.066 -37.299 3.452 1.00 28.39 92 ARG A N 1
ATOM 790 C CA . ARG A 1 95 ? 19.195 -37.826 2.699 1.00 28.96 92 ARG A CA 1
ATOM 791 C C . ARG A 1 95 ? 18.701 -38.833 1.660 1.00 27.93 92 ARG A C 1
ATOM 792 O O . ARG A 1 95 ? 19.071 -38.767 0.491 1.00 27.46 92 ARG A O 1
ATOM 800 N N . LEU A 1 96 ? 17.846 -39.761 2.092 1.00 27.90 93 LEU A N 1
ATOM 801 C CA . LEU A 1 96 ? 17.370 -40.814 1.208 1.00 28.79 93 LEU A CA 1
ATOM 802 C C . LEU A 1 96 ? 16.573 -40.203 0.059 1.00 27.28 93 LEU A C 1
ATOM 803 O O . LEU A 1 96 ? 16.763 -40.580 -1.095 1.00 27.59 93 LEU A O 1
ATOM 808 N N . LEU A 1 97 ? 15.724 -39.211 0.367 1.00 26.60 94 LEU A N 1
ATOM 809 C CA . LEU A 1 97 ? 14.951 -38.542 -0.666 1.00 27.57 94 LEU A CA 1
ATOM 810 C C . LEU A 1 97 ? 15.877 -37.896 -1.696 1.00 28.03 94 LEU A C 1
ATOM 811 O O . LEU A 1 97 ? 15.632 -38.007 -2.896 1.00 29.25 94 LEU A O 1
ATOM 816 N N A MET A 1 98 ? 16.940 -37.234 -1.219 0.81 27.04 95 MET A N 1
ATOM 817 N N B MET A 1 98 ? 16.947 -37.247 -1.223 0.19 28.48 95 MET A N 1
ATOM 818 C CA A MET A 1 98 ? 17.903 -36.578 -2.092 0.81 26.33 95 MET A CA 1
ATOM 819 C CA B MET A 1 98 ? 17.889 -36.584 -2.108 0.19 28.32 95 MET A CA 1
ATOM 820 C C A MET A 1 98 ? 18.489 -37.575 -3.095 0.81 26.29 95 MET A C 1
ATOM 821 C C B MET A 1 98 ? 18.483 -37.577 -3.104 0.19 27.71 95 MET A C 1
ATOM 822 O O A MET A 1 98 ? 18.573 -37.284 -4.287 0.81 26.77 95 MET A O 1
ATOM 823 O O B MET A 1 98 ? 18.566 -37.280 -4.294 0.19 28.35 95 MET A O 1
ATOM 832 N N . LEU A 1 99 ? 18.890 -38.754 -2.612 1.00 27.02 96 LEU A N 1
ATOM 833 C CA . LEU A 1 99 ? 19.536 -39.750 -3.458 1.00 27.78 96 LEU A CA 1
ATOM 834 C C . LEU A 1 99 ? 18.547 -40.308 -4.479 1.00 28.73 96 LEU A C 1
ATOM 835 O O . LEU A 1 99 ? 18.917 -40.574 -5.624 1.00 29.05 96 LEU A O 1
ATOM 840 N N . LYS A 1 100 ? 17.283 -40.450 -4.066 1.00 29.10 97 LYS A N 1
ATOM 841 C CA . LYS A 1 100 ? 16.251 -40.963 -4.950 1.00 30.62 97 LYS A CA 1
ATOM 842 C C . LYS A 1 100 ? 15.999 -39.986 -6.096 1.00 31.12 97 LYS A C 1
ATOM 843 O O . LYS A 1 100 ? 15.796 -40.402 -7.235 1.00 32.21 97 LYS A O 1
ATOM 849 N N . LEU A 1 101 ? 16.026 -38.688 -5.783 1.00 30.79 98 LEU A N 1
ATOM 850 C CA . LEU A 1 101 ? 15.774 -37.660 -6.779 1.00 30.99 98 LEU A CA 1
ATOM 851 C C . LEU A 1 101 ? 16.874 -37.642 -7.840 1.00 31.37 98 LEU A C 1
ATOM 852 O O . LEU A 1 101 ? 16.569 -37.620 -9.029 1.00 32.47 98 LEU A O 1
ATOM 857 N N . ILE A 1 102 ? 18.149 -37.679 -7.431 1.00 32.54 99 ILE A N 1
ATOM 858 C CA . ILE A 1 102 ? 19.236 -37.593 -8.400 1.00 33.42 99 ILE A CA 1
ATOM 859 C C . ILE A 1 102 ? 19.381 -38.906 -9.169 1.00 35.61 99 ILE A C 1
ATOM 860 O O . ILE A 1 102 ? 20.067 -38.943 -10.190 1.00 38.05 99 ILE A O 1
ATOM 865 N N . GLU A 1 103 ? 18.755 -39.984 -8.682 1.00 36.99 100 GLU A N 1
ATOM 866 C CA . GLU A 1 103 ? 18.721 -41.236 -9.423 1.00 38.93 100 GLU A CA 1
ATOM 867 C C . GLU A 1 103 ? 17.598 -41.179 -10.457 1.00 40.40 100 GLU A C 1
ATOM 868 O O . GLU A 1 103 ? 17.774 -41.626 -11.588 1.00 41.36 100 GLU A O 1
ATOM 874 N N . LYS A 1 104 ? 16.450 -40.619 -10.057 1.00 40.43 101 LYS A N 1
ATOM 875 C CA . LYS A 1 104 ? 15.294 -40.513 -10.931 1.00 41.35 101 LYS A CA 1
ATOM 876 C C . LYS A 1 104 ? 15.621 -39.604 -12.117 1.00 40.69 101 LYS A C 1
ATOM 877 O O . LYS A 1 104 ? 15.409 -39.985 -13.265 1.00 41.84 101 LYS A O 1
ATOM 883 N N . TYR A 1 105 ? 16.144 -38.405 -11.833 1.00 38.57 102 TYR A N 1
ATOM 884 C CA . TYR A 1 105 ? 16.372 -37.404 -12.864 1.00 39.17 102 TYR A CA 1
ATOM 885 C C . TYR A 1 105 ? 17.847 -37.393 -13.266 1.00 39.97 102 TYR A C 1
ATOM 886 O O . TYR A 1 105 ? 18.703 -37.871 -12.526 1.00 39.44 102 TYR A O 1
ATOM 895 N N . GLN A 1 106 ? 18.123 -36.829 -14.450 1.00 42.50 103 GLN A N 1
ATOM 896 C CA . GLN A 1 106 ? 19.471 -36.742 -14.992 1.00 44.67 103 GLN A CA 1
ATOM 897 C C . GLN A 1 106 ? 20.385 -35.952 -14.058 1.00 44.98 103 GLN A C 1
ATOM 898 O O . GLN A 1 106 ? 21.477 -36.411 -13.727 1.00 46.20 103 GLN A O 1
ATOM 904 N N . THR A 1 107 ? 19.918 -34.766 -13.651 1.00 44.54 104 THR A N 1
ATOM 905 C CA . THR A 1 107 ? 20.724 -33.768 -12.960 1.00 43.78 104 THR A CA 1
ATOM 906 C C . THR A 1 107 ? 21.364 -34.346 -11.697 1.00 42.08 104 THR A C 1
ATOM 907 O O . THR A 1 107 ? 20.927 -35.372 -11.179 1.00 41.59 104 THR A O 1
ATOM 911 N N . ASN A 1 108 ? 22.408 -33.653 -11.219 1.00 40.25 105 ASN A N 1
ATOM 912 C CA . ASN A 1 108 ? 23.059 -33.949 -9.952 1.00 40.40 105 ASN A CA 1
ATOM 913 C C . ASN A 1 108 ? 22.924 -32.761 -8.999 1.00 36.93 105 ASN A C 1
ATOM 914 O O . ASN A 1 108 ? 23.695 -32.637 -8.048 1.00 37.59 105 ASN A O 1
ATOM 919 N N . LYS A 1 109 ? 21.945 -31.886 -9.259 1.00 33.35 106 LYS A N 1
ATOM 920 C CA . LYS A 1 109 ? 21.688 -30.735 -8.408 1.00 31.25 106 LYS A CA 1
ATOM 921 C C . LYS A 1 109 ? 20.238 -30.770 -7.929 1.00 29.30 106 LYS A C 1
ATOM 922 O O . LYS A 1 109 ? 19.337 -31.056 -8.715 1.00 30.13 106 LYS A O 1
ATOM 928 N N . LEU A 1 110 ? 20.042 -30.468 -6.637 1.00 27.67 107 LEU A N 1
ATOM 929 C CA . LEU A 1 110 ? 18.725 -30.301 -6.043 1.00 26.57 107 LEU A CA 1
ATOM 930 C C . LEU A 1 110 ? 18.593 -28.890 -5.479 1.00 25.35 107 LEU A C 1
ATOM 931 O O . LEU A 1 110 ? 19.584 -28.276 -5.079 1.00 25.92 107 LEU A O 1
ATOM 936 N N . TYR A 1 111 ? 17.343 -28.417 -5.412 1.00 24.88 108 TYR A N 1
ATOM 937 C CA . TYR A 1 111 ? 17.044 -27.055 -5.004 1.00 25.56 108 TYR A CA 1
ATOM 938 C C . TYR A 1 111 ? 15.946 -27.051 -3.945 1.00 24.48 108 TYR A C 1
ATOM 939 O O . TYR A 1 111 ? 15.022 -27.862 -3.986 1.00 24.77 108 TYR A O 1
ATOM 948 N N . LEU A 1 112 ? 16.065 -26.106 -3.009 1.00 23.85 109 LEU A N 1
ATOM 949 C CA . LEU A 1 112 ? 15.006 -25.786 -2.069 1.00 24.37 109 LEU A CA 1
ATOM 950 C C . LEU A 1 112 ? 15.151 -24.313 -1.690 1.00 24.18 109 LEU A C 1
ATOM 951 O O . LEU A 1 112 ? 16.163 -23.687 -1.993 1.00 24.86 109 LEU A O 1
ATOM 956 N N . SER A 1 113 ? 14.115 -23.747 -1.066 1.00 24.68 110 SER A N 1
ATOM 957 C CA . SER A 1 113 ? 14.216 -22.397 -0.533 1.00 24.97 110 SER A CA 1
ATOM 958 C C . SER A 1 113 ? 13.664 -22.368 0.889 1.00 25.60 110 SER A C 1
ATOM 959 O O . SER A 1 113 ? 12.739 -23.116 1.218 1.00 25.96 110 SER A O 1
ATOM 962 N N . VAL A 1 114 ? 14.256 -21.504 1.723 1.00 27.64 111 VAL A N 1
ATOM 963 C CA . VAL A 1 114 ? 13.973 -21.481 3.148 1.00 29.00 111 VAL A CA 1
ATOM 964 C C . VAL A 1 114 ? 13.687 -20.042 3.578 1.00 29.46 111 VAL A C 1
ATOM 965 O O . VAL A 1 114 ? 14.123 -19.086 2.930 1.00 28.07 111 VAL A O 1
ATOM 969 N N . TYR A 1 115 ? 12.974 -19.907 4.702 1.00 30.51 112 TYR A N 1
ATOM 970 C CA . TYR A 1 115 ? 12.721 -18.614 5.315 1.00 32.53 112 TYR A CA 1
ATOM 971 C C . TYR A 1 115 ? 13.953 -18.234 6.133 1.00 37.65 112 TYR A C 1
ATOM 972 O O . TYR A 1 115 ? 14.625 -19.103 6.681 1.00 39.30 112 TYR A O 1
ATOM 981 N N . ASP A 1 116 ? 14.218 -16.928 6.243 1.00 41.47 113 ASP A N 1
ATOM 982 C CA . ASP A 1 116 ? 15.487 -16.436 6.759 1.00 45.27 113 ASP A CA 1
ATOM 983 C C . ASP A 1 116 ? 15.601 -16.622 8.276 1.00 48.93 113 ASP A C 1
ATOM 984 O O . ASP A 1 116 ? 16.573 -16.154 8.868 1.00 50.93 113 ASP A O 1
ATOM 989 N N . THR A 1 117 ? 14.636 -17.311 8.909 1.00 50.84 114 THR A N 1
ATOM 990 C CA . THR A 1 117 ? 14.666 -17.518 10.353 1.00 53.40 114 THR A CA 1
ATOM 991 C C . THR A 1 117 ? 14.482 -18.991 10.731 1.00 54.83 114 THR A C 1
ATOM 992 O O . THR A 1 117 ? 14.483 -19.309 11.920 1.00 57.24 114 THR A O 1
ATOM 996 N N . ASN A 1 118 ? 14.331 -19.891 9.749 1.00 53.59 115 ASN A N 1
ATOM 997 C CA . ASN A 1 118 ? 14.093 -21.299 10.040 1.00 54.10 115 ASN A CA 1
ATOM 998 C C . ASN A 1 118 ? 15.431 -21.997 10.280 1.00 54.51 115 ASN A C 1
ATOM 999 O O . ASN A 1 118 ? 15.899 -22.757 9.435 1.00 53.94 115 ASN A O 1
ATOM 1004 N N . SER A 1 119 ? 16.018 -21.754 11.457 1.00 54.86 116 SER A N 1
ATOM 1005 C CA . SER A 1 119 ? 17.359 -22.219 11.774 1.00 54.27 116 SER A CA 1
ATOM 1006 C C . SER A 1 119 ? 17.388 -23.737 11.950 1.00 54.52 116 SER A C 1
ATOM 1007 O O . SER A 1 119 ? 18.385 -24.375 11.619 1.00 53.65 116 SER A O 1
ATOM 1010 N N . SER A 1 120 ? 16.293 -24.307 12.470 1.00 55.16 117 SER A N 1
ATOM 1011 C CA . SER A 1 120 ? 16.193 -25.743 12.684 1.00 54.81 117 SER A CA 1
ATOM 1012 C C . SER A 1 120 ? 16.325 -26.494 11.358 1.00 52.56 117 SER A C 1
ATOM 1013 O O . SER A 1 120 ? 16.937 -27.561 11.310 1.00 52.50 117 SER A O 1
ATOM 1016 N N . ALA A 1 121 ? 15.757 -25.916 10.290 1.00 51.75 118 ALA A N 1
ATOM 1017 C CA . ALA A 1 121 ? 15.751 -26.534 8.973 1.00 49.57 118 ALA A CA 1
ATOM 1018 C C . ALA A 1 121 ? 17.057 -26.252 8.232 1.00 48.28 118 ALA A C 1
ATOM 1019 O O . ALA A 1 121 ? 17.609 -27.152 7.603 1.00 48.79 118 ALA A O 1
ATOM 1021 N N . ILE A 1 122 ? 17.539 -25.003 8.302 1.00 46.73 119 ILE A N 1
ATOM 1022 C CA . ILE A 1 122 ? 18.748 -24.601 7.597 1.00 46.13 119 ILE A CA 1
ATOM 1023 C C . ILE A 1 122 ? 19.903 -25.504 8.025 1.00 44.78 119 ILE A C 1
ATOM 1024 O O . ILE A 1 122 ? 20.660 -25.983 7.181 1.00 43.93 119 ILE A O 1
ATOM 1029 N N . ARG A 1 123 ? 20.019 -25.738 9.339 1.00 44.72 120 ARG A N 1
ATOM 1030 C CA . ARG A 1 123 ? 21.105 -26.532 9.895 1.00 45.20 120 ARG A CA 1
ATOM 1031 C C . ARG A 1 123 ? 21.051 -27.952 9.329 1.00 44.86 120 ARG A C 1
ATO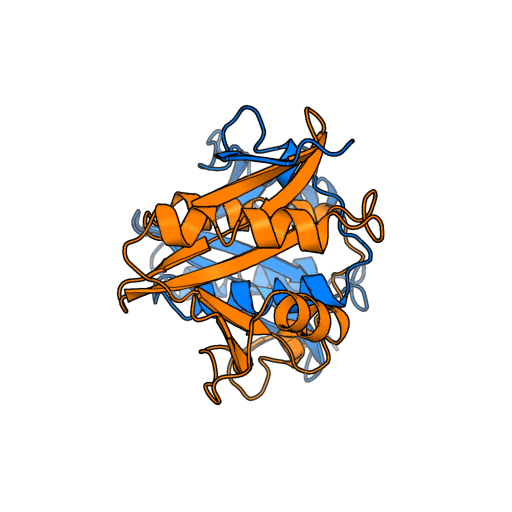M 1032 O O . ARG A 1 123 ? 22.087 -28.516 8.989 1.00 46.29 120 ARG A O 1
ATOM 1040 N N . LEU A 1 124 ? 19.836 -28.510 9.223 1.00 44.25 121 LEU A N 1
ATOM 1041 C CA . LEU A 1 124 ? 19.629 -29.856 8.706 1.00 43.41 121 LEU A CA 1
ATOM 1042 C C . LEU A 1 124 ? 20.131 -29.939 7.266 1.00 40.61 121 LEU A C 1
ATOM 1043 O O . LEU A 1 124 ? 20.882 -30.851 6.924 1.00 40.87 121 LEU A O 1
ATOM 1048 N N . TYR A 1 125 ? 19.712 -28.975 6.437 1.00 39.18 122 TYR A N 1
ATOM 1049 C CA . TYR A 1 125 ? 20.047 -28.961 5.022 1.00 36.43 122 TYR A CA 1
ATOM 1050 C C . TYR A 1 125 ? 21.539 -28.681 4.839 1.00 36.37 122 TYR A C 1
ATOM 1051 O O . TYR A 1 125 ? 22.163 -29.241 3.938 1.00 33.86 122 TYR A O 1
ATOM 1060 N N . GLN A 1 126 ? 22.109 -27.833 5.707 1.00 36.85 123 GLN A N 1
ATOM 1061 C CA . GLN A 1 126 ? 23.532 -27.525 5.656 1.00 37.78 123 GLN A CA 1
ATOM 1062 C C . GLN A 1 126 ? 24.356 -28.778 5.953 1.00 37.21 123 GLN A C 1
ATOM 1063 O O . GLN A 1 126 ? 25.340 -29.035 5.267 1.00 36.79 123 GLN A O 1
ATOM 1069 N N . GLN A 1 127 ? 23.945 -29.559 6.959 1.00 37.13 124 GLN A N 1
ATOM 1070 C CA . GLN A 1 127 ? 24.637 -30.792 7.311 1.00 37.39 124 GLN A CA 1
ATOM 1071 C C . GLN A 1 127 ? 24.571 -31.800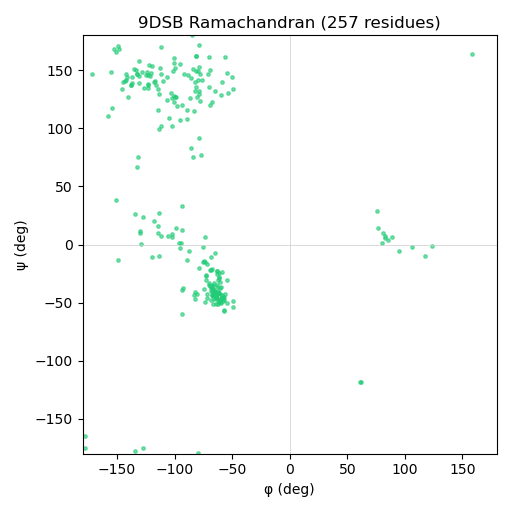 6.162 1.00 35.26 124 GLN A C 1
ATOM 1072 O O . GLN A 1 127 ? 25.430 -32.673 6.062 1.00 35.47 124 GLN A O 1
ATOM 1078 N N . LEU A 1 128 ? 23.546 -31.679 5.310 1.00 34.38 125 LEU A N 1
ATOM 1079 C CA . LEU A 1 128 ? 23.333 -32.596 4.202 1.00 32.31 125 LEU A CA 1
ATOM 1080 C C . LEU A 1 128 ? 23.944 -32.075 2.902 1.00 30.45 125 LEU A C 1
ATOM 1081 O O . LEU A 1 128 ? 23.813 -32.723 1.867 1.00 30.95 125 LEU A O 1
ATOM 1086 N N . GLY A 1 129 ? 24.601 -30.910 2.951 1.00 29.00 126 GLY A N 1
ATOM 1087 C CA . GLY A 1 129 ? 25.405 -30.442 1.834 1.00 28.91 126 GLY A CA 1
ATOM 1088 C C . GLY A 1 129 ? 24.761 -29.292 1.060 1.00 29.37 126 GLY A C 1
ATOM 1089 O O . GLY A 1 129 ? 25.361 -28.792 0.111 1.00 30.16 126 GLY A O 1
ATOM 1090 N N . PHE A 1 130 ? 23.542 -28.885 1.446 1.00 27.46 127 PHE A N 1
ATOM 1091 C CA . PHE A 1 130 ? 22.892 -27.740 0.818 1.00 27.16 127 PHE A CA 1
ATOM 1092 C C . PHE A 1 130 ? 23.623 -26.459 1.222 1.00 28.23 127 PHE A C 1
ATOM 1093 O O . PHE A 1 130 ? 23.937 -26.272 2.395 1.00 30.74 127 PHE A O 1
ATOM 1101 N N . VAL A 1 131 ? 23.860 -25.577 0.239 1.00 28.51 128 VAL A N 1
ATOM 1102 C CA . VAL A 1 131 ? 24.496 -24.288 0.473 1.00 29.69 128 VAL A CA 1
ATOM 1103 C C . VAL A 1 131 ? 23.637 -23.191 -0.153 1.00 29.76 128 VAL A C 1
ATOM 1104 O O . VAL A 1 131 ? 23.011 -23.398 -1.190 1.00 31.70 128 VAL A O 1
ATOM 1108 N N . PHE A 1 132 ? 23.653 -22.004 0.463 1.00 30.17 129 PHE A N 1
ATOM 1109 C CA . PHE A 1 132 ? 23.025 -20.833 -0.127 1.00 29.73 129 PHE A CA 1
ATOM 1110 C C . PHE A 1 132 ? 23.759 -20.473 -1.415 1.00 29.36 129 PHE A C 1
ATOM 1111 O O . PHE A 1 132 ? 24.987 -20.416 -1.426 1.00 29.78 129 PHE A O 1
ATOM 1119 N N . ASN A 1 133 ? 22.995 -20.242 -2.492 1.00 28.98 130 ASN A N 1
ATOM 1120 C CA . ASN A 1 133 ? 23.575 -20.035 -3.810 1.00 30.40 130 ASN A CA 1
ATOM 1121 C C . ASN A 1 133 ? 23.375 -18.599 -4.297 1.00 30.50 130 ASN A C 1
ATOM 1122 O O . ASN A 1 133 ? 23.646 -18.311 -5.462 1.00 31.37 130 ASN A O 1
ATOM 1127 N N . GLY A 1 134 ? 22.863 -17.719 -3.425 1.00 30.27 131 GLY A N 1
ATOM 1128 C CA . GLY A 1 134 ? 22.748 -16.301 -3.729 1.00 30.12 131 GLY A CA 1
ATOM 1129 C C . GLY A 1 134 ? 21.520 -15.961 -4.574 1.00 29.65 131 GLY A C 1
ATOM 1130 O O . GLY A 1 134 ? 21.393 -14.829 -5.042 1.00 30.13 131 GLY A O 1
ATOM 1131 N N . GLU A 1 135 ? 20.611 -16.930 -4.748 1.00 28.96 132 GLU A N 1
ATOM 1132 C CA . GLU A 1 135 ? 19.367 -16.706 -5.469 1.00 29.03 132 GLU A CA 1
ATOM 1133 C C . GLU A 1 135 ? 18.221 -16.495 -4.484 1.00 27.84 132 GLU A C 1
ATOM 1134 O O . GLU A 1 135 ? 18.276 -16.956 -3.343 1.00 27.11 132 GLU A O 1
ATOM 1140 N N . LEU A 1 136 ? 17.177 -15.810 -4.970 1.00 27.15 133 LEU A N 1
ATOM 1141 C CA . LEU A 1 136 ? 15.920 -15.658 -4.256 1.00 27.43 133 LEU A CA 1
ATOM 1142 C C . LEU A 1 136 ? 14.806 -16.335 -5.045 1.00 27.52 133 LEU A C 1
ATOM 1143 O O . LEU A 1 136 ? 14.720 -16.179 -6.261 1.00 28.18 133 LEU A O 1
ATOM 1148 N N . ASP A 1 137 ? 13.938 -17.050 -4.326 1.00 26.74 134 ASP A N 1
ATOM 1149 C CA . ASP A 1 137 ? 12.796 -17.707 -4.934 1.00 27.37 134 ASP A CA 1
ATOM 1150 C C . ASP A 1 137 ? 11.712 -16.659 -5.176 1.00 27.83 134 ASP A C 1
ATOM 1151 O O . ASP A 1 137 ? 11.840 -15.523 -4.727 1.00 26.59 134 ASP A O 1
ATOM 1156 N N . THR A 1 138 ? 10.647 -17.058 -5.884 1.00 28.89 135 THR A N 1
ATOM 1157 C CA . THR A 1 138 ? 9.565 -16.156 -6.262 1.00 29.15 135 THR A CA 1
ATOM 1158 C C . THR A 1 138 ? 8.777 -15.699 -5.033 1.00 28.78 135 THR A C 1
ATOM 1159 O O . THR A 1 138 ? 8.124 -14.658 -5.072 1.00 29.97 135 THR A O 1
ATOM 1163 N N . ASN A 1 139 ? 8.862 -16.469 -3.943 1.00 27.27 136 ASN A N 1
ATOM 1164 C CA . ASN A 1 139 ? 8.214 -16.134 -2.685 1.00 27.90 136 ASN A CA 1
ATOM 1165 C C . ASN A 1 139 ? 9.166 -15.365 -1.769 1.00 29.29 136 ASN A C 1
ATOM 1166 O O . ASN A 1 139 ? 8.892 -15.227 -0.577 1.00 31.64 136 ASN A O 1
ATOM 1171 N N . GLY A 1 140 ? 10.295 -14.894 -2.320 1.00 29.04 137 GLY A N 1
ATOM 1172 C CA . GLY A 1 140 ? 11.245 -14.085 -1.578 1.00 27.88 137 GLY A CA 1
ATOM 1173 C C . GLY A 1 140 ? 12.165 -14.907 -0.676 1.00 26.59 137 GLY A C 1
ATOM 1174 O O . GLY A 1 140 ? 12.985 -14.334 0.033 1.00 26.34 137 GLY A O 1
ATOM 1175 N N . GLU A 1 141 ? 12.026 -16.239 -0.686 1.00 25.73 138 GLU A N 1
ATOM 1176 C CA . GLU A 1 141 ? 12.850 -17.089 0.161 1.00 25.65 138 GLU A CA 1
ATOM 1177 C C . GLU A 1 141 ? 14.231 -17.254 -0.469 1.00 26.18 138 GLU A C 1
ATOM 1178 O O . GLU A 1 141 ? 14.391 -17.182 -1.687 1.00 26.59 138 GLU A O 1
ATOM 1184 N N . ARG A 1 142 ? 15.221 -17.487 0.394 1.00 26.18 139 ARG A N 1
ATOM 1185 C CA . ARG A 1 142 ? 16.592 -17.702 -0.034 1.00 25.90 139 ARG A CA 1
ATOM 1186 C C . ARG A 1 142 ? 16.727 -19.138 -0.531 1.00 25.75 139 ARG A C 1
ATOM 1187 O O . ARG A 1 142 ? 16.268 -20.072 0.130 1.00 25.29 139 ARG A O 1
ATOM 1195 N N . VAL A 1 143 ? 17.339 -19.288 -1.710 1.00 24.74 140 VAL A N 1
ATOM 1196 C CA . VAL A 1 143 ? 17.481 -20.580 -2.359 1.00 25.14 140 VAL A CA 1
ATOM 1197 C C . VAL A 1 143 ? 18.733 -21.264 -1.820 1.00 25.97 140 VAL A C 1
ATOM 1198 O O . VAL A 1 143 ? 19.729 -20.611 -1.537 1.00 25.25 140 VAL A O 1
ATOM 1202 N N . MET A 1 144 ? 18.644 -22.587 -1.659 1.00 26.13 141 MET A N 1
ATOM 1203 C CA . MET A 1 144 ? 19.792 -23.424 -1.358 1.00 26.72 141 MET A CA 1
ATOM 1204 C C . MET A 1 144 ? 19.917 -24.487 -2.443 1.00 27.76 141 MET A C 1
ATOM 1205 O O . MET A 1 144 ? 18.924 -24.865 -3.063 1.00 27.49 141 MET A O 1
ATOM 1210 N N . GLU A 1 145 ? 21.147 -24.972 -2.633 1.00 28.52 142 GLU A N 1
ATOM 1211 C CA . GLU A 1 145 ? 21.472 -25.860 -3.734 1.00 29.66 142 GLU A CA 1
ATOM 1212 C C . GLU A 1 145 ? 22.431 -26.940 -3.245 1.00 29.71 142 GLU A C 1
ATOM 1213 O O . GLU A 1 145 ? 23.463 -26.635 -2.654 1.00 29.61 142 GLU A O 1
ATOM 1219 N N . TRP A 1 146 ? 22.060 -28.200 -3.486 1.00 29.28 143 TRP A N 1
ATOM 1220 C CA . TRP A 1 146 ? 22.937 -29.332 -3.233 1.00 30.55 143 TRP A CA 1
ATOM 1221 C C . TRP A 1 146 ? 23.570 -29.767 -4.550 1.00 32.29 143 TRP A C 1
ATOM 1222 O O . TRP A 1 146 ? 22.869 -29.992 -5.535 1.00 30.04 143 TRP A O 1
ATOM 1233 N N . THR A 1 147 ? 24.902 -29.863 -4.552 1.00 34.50 144 THR A N 1
ATOM 1234 C CA . THR A 1 147 ? 25.638 -30.357 -5.701 1.00 38.24 144 THR A CA 1
ATOM 1235 C C . THR A 1 147 ? 26.353 -31.637 -5.283 1.00 42.22 144 THR A C 1
ATOM 1236 O O . THR A 1 147 ? 26.875 -31.735 -4.173 1.00 43.29 144 THR A O 1
ATOM 1240 N N . HIS A 1 148 ? 26.377 -32.605 -6.202 1.00 45.55 145 HIS A N 1
ATOM 1241 C CA . HIS A 1 148 ? 26.777 -33.963 -5.881 1.00 47.09 145 HIS A CA 1
ATOM 1242 C C . HIS A 1 148 ? 28.267 -34.173 -6.147 1.00 47.51 145 HIS A C 1
ATOM 1243 O O . HIS A 1 148 ? 29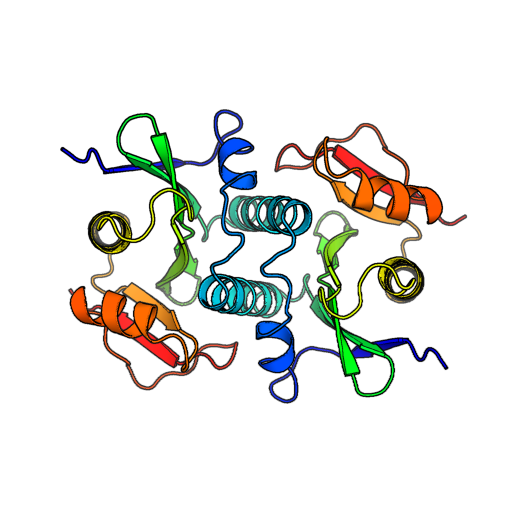.008 -34.532 -5.235 1.00 48.08 145 HIS A O 1
ATOM 1250 N N . GLN A 1 149 ? 28.678 -33.973 -7.406 1.00 48.04 146 GLN A N 1
ATOM 1251 C CA . GLN A 1 149 ? 30.013 -34.317 -7.873 1.00 47.44 146 GLN A CA 1
ATOM 1252 C C . GLN A 1 149 ? 30.146 -35.849 -7.934 1.00 46.89 146 GLN A C 1
ATOM 1253 O O . GLN A 1 149 ? 30.475 -36.348 -9.034 1.00 46.64 146 GLN A O 1
ATOM 1259 N N . ALA B 1 3 ? 15.311 -50.703 15.139 1.00 42.00 0 ALA B N 1
ATOM 1260 C CA . ALA B 1 3 ? 15.704 -50.635 13.709 1.00 41.27 0 ALA B CA 1
ATOM 1261 C C . ALA B 1 3 ? 15.009 -49.449 13.045 1.00 40.53 0 ALA B C 1
ATOM 1262 O O . ALA B 1 3 ? 13.846 -49.171 13.336 1.00 43.31 0 ALA B O 1
ATOM 1264 N N . MET B 1 4 ? 15.740 -48.749 12.168 1.00 37.83 1 MET B N 1
ATOM 1265 C CA . MET B 1 4 ? 15.179 -47.665 11.379 1.00 35.30 1 MET B CA 1
ATOM 1266 C C . MET B 1 4 ? 15.033 -48.153 9.938 1.00 31.40 1 MET B C 1
ATOM 1267 O O . MET B 1 4 ? 16.001 -48.641 9.350 1.00 32.40 1 MET B O 1
ATOM 1272 N N . GLU B 1 5 ? 13.806 -48.061 9.404 1.00 27.37 2 GLU B N 1
ATOM 1273 C CA . GLU B 1 5 ? 13.466 -48.607 8.098 1.00 25.40 2 GLU B CA 1
ATOM 1274 C C . GLU B 1 5 ? 12.719 -47.557 7.280 1.00 24.85 2 GLU B C 1
ATOM 1275 O O . GLU B 1 5 ? 11.515 -47.669 7.086 1.00 25.05 2 GLU B O 1
ATOM 1281 N N . ILE B 1 6 ? 13.458 -46.561 6.774 1.00 24.48 3 ILE B N 1
ATOM 1282 C CA . ILE B 1 6 ? 12.862 -45.425 6.090 1.00 24.34 3 ILE B CA 1
ATOM 1283 C C . ILE B 1 6 ? 12.565 -45.800 4.642 1.00 22.61 3 ILE B C 1
ATOM 1284 O O . ILE B 1 6 ? 13.430 -46.330 3.950 1.00 23.32 3 ILE B O 1
ATOM 1289 N N . HIS B 1 7 ? 11.344 -45.497 4.190 1.00 23.11 4 HIS B N 1
ATOM 1290 C CA . HIS B 1 7 ? 10.974 -45.673 2.794 1.00 23.04 4 HIS B CA 1
ATOM 1291 C C . HIS B 1 7 ? 9.872 -44.679 2.434 1.00 23.42 4 HIS B C 1
ATOM 1292 O O . HIS B 1 7 ? 9.299 -44.041 3.312 1.00 23.45 4 HIS B O 1
ATOM 1299 N N . PHE B 1 8 ? 9.606 -44.565 1.129 1.00 23.96 5 PHE B N 1
ATOM 1300 C CA . PHE B 1 8 ? 8.692 -43.574 0.587 1.00 24.76 5 PHE B CA 1
ATOM 1301 C C . PHE B 1 8 ? 7.603 -44.279 -0.210 1.00 25.22 5 PHE B C 1
ATOM 1302 O O . PHE B 1 8 ? 7.901 -45.161 -1.013 1.00 25.65 5 PHE B O 1
ATOM 1310 N N . GLU B 1 9 ? 6.350 -43.862 0.006 1.00 25.77 6 GLU B N 1
ATOM 1311 C CA . GLU B 1 9 ? 5.221 -44.403 -0.732 1.00 25.68 6 GLU B CA 1
ATOM 1312 C C . GLU B 1 9 ? 4.486 -43.264 -1.423 1.00 25.78 6 GLU B C 1
ATOM 1313 O O . GLU B 1 9 ? 4.294 -42.206 -0.832 1.00 25.87 6 GLU B O 1
ATOM 1319 N N . LYS B 1 10 ? 4.090 -43.504 -2.678 1.00 27.32 7 LYS B N 1
ATOM 1320 C CA . LYS B 1 10 ? 3.157 -42.648 -3.390 1.00 29.12 7 LYS B CA 1
ATOM 1321 C C . LYS B 1 10 ? 1.889 -42.497 -2.556 1.00 27.43 7 LYS B C 1
ATOM 1322 O O . LYS B 1 10 ? 1.499 -43.424 -1.846 1.00 26.11 7 LYS B O 1
ATOM 1328 N N . VAL B 1 11 ? 1.248 -41.328 -2.662 1.00 27.76 8 VAL B N 1
ATOM 1329 C CA . VAL B 1 11 ? 0.021 -41.067 -1.931 1.00 28.00 8 VAL B CA 1
ATOM 1330 C C . VAL B 1 11 ? -1.158 -41.526 -2.788 1.00 29.15 8 VAL B C 1
ATOM 1331 O O . VAL B 1 11 ? -1.390 -40.989 -3.869 1.00 31.41 8 VAL B O 1
ATOM 1335 N N . THR B 1 12 ? -1.876 -42.540 -2.287 1.00 28.00 9 THR B N 1
ATOM 1336 C CA . THR B 1 12 ? -3.067 -43.083 -2.922 1.00 28.72 9 THR B CA 1
ATOM 1337 C C . THR B 1 12 ? -4.188 -43.086 -1.886 1.00 27.57 9 THR B C 1
ATOM 1338 O O . THR B 1 12 ? -3.983 -42.643 -0.759 1.00 27.32 9 THR B O 1
ATOM 1342 N N . SER B 1 13 ? -5.351 -43.646 -2.246 1.00 28.87 10 SER B N 1
ATOM 1343 C CA . SER B 1 13 ? -6.470 -43.704 -1.319 1.00 28.56 10 SER B CA 1
ATOM 1344 C C . SER B 1 13 ? -6.121 -44.561 -0.103 1.00 26.52 10 SER B C 1
ATOM 1345 O O . SER B 1 13 ? -6.712 -44.378 0.956 1.00 28.31 10 SER B O 1
ATOM 1348 N N . ASP B 1 14 ? -5.136 -45.462 -0.245 1.00 26.04 11 ASP B N 1
ATOM 1349 C CA . ASP B 1 14 ? -4.739 -46.338 0.845 1.00 25.88 11 ASP B CA 1
ATOM 1350 C C . ASP B 1 14 ? -4.181 -45.536 2.020 1.00 24.55 11 ASP B C 1
ATOM 1351 O O . ASP B 1 14 ? -4.403 -45.906 3.170 1.00 26.40 11 ASP B O 1
ATOM 1356 N N . ASN B 1 15 ? -3.446 -44.449 1.744 1.00 23.94 12 ASN B N 1
ATOM 1357 C CA . ASN B 1 15 ? -2.768 -43.735 2.817 1.00 24.12 12 ASN B CA 1
ATOM 1358 C C . ASN B 1 15 ? -3.010 -42.222 2.809 1.00 23.74 12 ASN B C 1
ATOM 1359 O O . ASN B 1 15 ? -2.456 -41.523 3.652 1.00 23.01 12 ASN B O 1
ATOM 1364 N N A ARG B 1 16 ? -3.834 -41.721 1.882 0.58 24.26 13 ARG B N 1
ATOM 1365 N N B ARG B 1 16 ? -3.849 -41.713 1.897 0.42 23.79 13 ARG B N 1
ATOM 1366 C CA A ARG B 1 16 ? -3.999 -40.284 1.726 0.58 24.92 13 ARG B CA 1
ATOM 1367 C CA B ARG B 1 16 ? -3.972 -40.271 1.729 0.42 24.03 13 ARG B CA 1
ATOM 1368 C C A ARG B 1 16 ? -4.496 -39.663 3.029 0.58 23.72 13 ARG B C 1
ATOM 1369 C C B ARG B 1 16 ? -4.532 -39.630 2.999 0.42 23.38 13 ARG B C 1
ATOM 1370 O O A ARG B 1 16 ? -3.979 -38.642 3.467 0.58 24.59 13 ARG B O 1
ATOM 1371 O O B ARG B 1 16 ? -4.097 -38.549 3.380 0.42 23.98 13 ARG B O 1
ATOM 1386 N N . LYS B 1 17 ? -5.498 -40.284 3.656 1.00 23.53 14 LYS B N 1
ATOM 1387 C CA . LYS B 1 17 ? -6.088 -39.721 4.862 1.00 23.63 14 LYS B CA 1
ATOM 1388 C C . LYS B 1 17 ? -5.117 -39.808 6.038 1.00 23.30 14 LYS B C 1
ATOM 1389 O O . LYS B 1 17 ? -5.171 -38.974 6.938 1.00 24.83 14 LYS B O 1
ATOM 1395 N N . ALA B 1 18 ? -4.210 -40.790 6.017 1.00 23.78 15 ALA B N 1
ATOM 1396 C CA . ALA B 1 18 ? -3.144 -40.857 7.005 1.00 24.03 15 ALA B CA 1
ATOM 1397 C C . ALA B 1 18 ? -2.220 -39.646 6.864 1.00 23.70 15 ALA B C 1
ATOM 1398 O O . ALA B 1 18 ? -1.869 -39.013 7.858 1.00 25.16 15 ALA B O 1
ATOM 1400 N N . VAL B 1 19 ? -1.837 -39.329 5.619 1.00 22.94 16 VAL B N 1
ATOM 1401 C CA . VAL B 1 19 ? -0.995 -38.176 5.326 1.00 22.78 16 VAL B CA 1
ATOM 1402 C C . VAL B 1 19 ? -1.735 -36.886 5.689 1.00 22.70 16 VAL B C 1
ATOM 1403 O O . VAL B 1 19 ? -1.152 -35.982 6.279 1.00 23.29 16 VAL B O 1
ATOM 1407 N N . GLU B 1 20 ? -3.036 -36.813 5.382 1.00 21.96 17 GLU B N 1
ATOM 1408 C CA . GLU B 1 20 ? -3.804 -35.611 5.673 1.00 22.30 17 GLU B CA 1
ATOM 1409 C C . GLU B 1 20 ? -3.872 -35.355 7.179 1.00 22.66 17 GLU B C 1
ATOM 1410 O O . GLU B 1 20 ? -4.071 -34.215 7.592 1.00 24.81 17 GLU B O 1
ATOM 1416 N N . ASN B 1 21 ? -3.679 -36.405 7.988 1.00 24.31 18 ASN B N 1
ATOM 1417 C CA . ASN B 1 21 ? -3.807 -36.319 9.436 1.00 25.37 18 ASN B CA 1
ATOM 1418 C C . ASN B 1 21 ? -2.439 -36.251 10.123 1.00 26.05 18 ASN B C 1
ATOM 1419 O O . ASN B 1 21 ? -2.371 -36.308 11.347 1.00 27.01 18 ASN B O 1
ATOM 1424 N N . LEU B 1 22 ? -1.352 -36.084 9.359 1.00 27.21 19 LEU B N 1
ATOM 1425 C CA . LEU B 1 22 ? -0.030 -35.929 9.957 1.00 28.57 19 LEU B CA 1
ATOM 1426 C C . LEU B 1 22 ? -0.097 -34.873 11.061 1.00 28.93 19 LEU B C 1
ATOM 1427 O O . LEU B 1 22 ? -0.705 -33.817 10.874 1.00 28.35 19 LEU B O 1
ATOM 1432 N N . GLN B 1 23 ? 0.500 -35.189 12.219 1.00 30.54 20 GLN B N 1
ATOM 1433 C CA . GLN B 1 23 ? 0.444 -34.319 13.382 1.00 34.67 20 GLN B CA 1
ATOM 1434 C C . GLN B 1 23 ? 1.571 -33.296 13.273 1.00 35.05 20 GLN B C 1
ATOM 1435 O O . GLN B 1 23 ? 2.645 -33.470 13.844 1.00 34.73 20 GLN B O 1
ATOM 1441 N N . VAL B 1 24 ? 1.295 -32.236 12.506 1.00 36.67 21 VAL B N 1
ATOM 1442 C CA . VAL B 1 24 ? 2.254 -31.177 12.237 1.00 37.78 21 VAL B CA 1
ATOM 1443 C C . VAL B 1 24 ? 1.620 -29.828 12.575 1.00 38.82 21 VAL B C 1
ATOM 1444 O O . VAL B 1 24 ? 2.076 -28.799 12.088 1.00 39.45 21 VAL B O 1
ATOM 1448 N N . PHE B 1 25 ? 0.608 -29.851 13.456 1.00 38.83 22 PHE B N 1
ATOM 1449 C CA . PHE B 1 25 ? -0.223 -28.691 13.751 1.00 38.95 22 PHE B CA 1
ATOM 1450 C C . PHE B 1 25 ? 0.394 -27.833 14.858 1.00 39.50 22 PHE B C 1
ATOM 1451 O O . PHE B 1 25 ? -0.138 -26.766 15.171 1.00 40.10 22 PHE B O 1
ATOM 1459 N N . ALA B 1 26 ? 1.501 -28.297 15.456 1.00 39.12 23 ALA B N 1
ATOM 1460 C CA . ALA B 1 26 ? 2.140 -27.582 16.550 1.00 39.55 23 ALA B CA 1
ATOM 1461 C C . ALA B 1 26 ? 3.531 -27.082 16.157 1.00 39.00 23 ALA B C 1
ATOM 1462 O O . ALA B 1 26 ? 4.271 -26.597 17.010 1.00 39.45 23 ALA B O 1
ATOM 1464 N N . GLU B 1 27 ? 3.874 -27.177 14.866 1.00 37.92 24 GLU B N 1
ATOM 1465 C CA . GLU B 1 27 ? 5.202 -26.839 14.378 1.00 37.24 24 GLU B CA 1
ATOM 1466 C C . GLU B 1 27 ? 5.170 -25.468 13.703 1.00 37.18 24 GLU B C 1
ATOM 1467 O O . GLU B 1 27 ? 4.751 -25.358 12.553 1.00 37.66 24 GLU B O 1
ATOM 1473 N N . GLN B 1 28 ? 5.645 -24.435 14.414 1.00 38.32 25 GLN B N 1
ATOM 1474 C CA . GLN B 1 28 ? 5.516 -23.055 13.968 1.00 37.91 25 GLN B CA 1
ATOM 1475 C C . GLN B 1 28 ? 6.337 -22.795 12.706 1.00 34.89 25 GLN B C 1
ATOM 1476 O O . GLN B 1 28 ? 5.816 -22.247 11.739 1.00 32.49 25 GLN B O 1
ATOM 1482 N N . GLN B 1 29 ? 7.626 -23.161 12.727 1.00 34.55 26 GLN B N 1
ATOM 1483 C CA . GLN B 1 29 ? 8.516 -22.861 11.615 1.00 32.95 26 GLN B CA 1
ATOM 1484 C C . GLN B 1 29 ? 8.099 -23.660 10.381 1.00 30.13 26 GLN B C 1
ATOM 1485 O O . GLN B 1 29 ? 8.190 -23.155 9.264 1.00 29.08 26 GLN B O 1
ATOM 1491 N N . ALA B 1 30 ? 7.619 -24.893 10.589 1.00 28.37 27 ALA B N 1
ATOM 1492 C CA . ALA B 1 30 ? 7.150 -25.729 9.494 1.00 27.09 27 ALA B CA 1
ATOM 1493 C C . ALA B 1 30 ? 5.996 -25.045 8.760 1.00 26.29 27 ALA B C 1
ATOM 1494 O O . ALA B 1 30 ? 5.897 -25.146 7.540 1.00 26.23 27 ALA B O 1
ATOM 1496 N N . PHE B 1 31 ? 5.134 -24.337 9.500 1.00 26.63 28 PHE B N 1
ATOM 1497 C CA . PHE B 1 31 ? 4.004 -23.647 8.896 1.00 25.91 28 PHE B CA 1
ATOM 1498 C C . PHE B 1 31 ? 4.465 -22.518 7.980 1.00 24.62 28 PHE B C 1
ATOM 1499 O O . PHE B 1 31 ? 3.878 -22.315 6.922 1.00 23.98 28 PHE B O 1
ATOM 1507 N N . ILE B 1 32 ? 5.505 -21.783 8.397 1.00 24.73 29 ILE B N 1
ATOM 1508 C CA . ILE B 1 32 ? 6.028 -20.688 7.596 1.00 23.66 29 ILE B CA 1
ATOM 1509 C C . ILE B 1 32 ? 6.425 -21.236 6.227 1.00 22.56 29 ILE B C 1
ATOM 1510 O O . ILE B 1 32 ? 6.064 -20.661 5.205 1.00 23.05 29 ILE B O 1
ATOM 1515 N N . GLU B 1 33 ? 7.162 -22.356 6.217 1.00 22.44 30 GLU B N 1
ATOM 1516 C CA . GLU B 1 33 ? 7.580 -22.976 4.970 1.00 22.20 30 GLU B CA 1
ATOM 1517 C C . GLU B 1 33 ? 6.371 -23.470 4.178 1.00 21.09 30 GLU B C 1
ATOM 1518 O O . GLU B 1 33 ? 6.346 -23.338 2.958 1.00 22.86 30 GLU B O 1
ATOM 1524 N N A SER B 1 34 ? 5.399 -24.073 4.868 0.89 21.51 31 SER B N 1
ATOM 1525 N N B SER B 1 34 ? 5.373 -24.023 4.878 0.11 21.24 31 SER B N 1
ATOM 1526 C CA A SER B 1 34 ? 4.199 -24.559 4.207 0.89 21.17 31 SER B CA 1
ATOM 1527 C CA B SER B 1 34 ? 4.150 -24.482 4.240 0.11 20.98 31 SER B CA 1
ATOM 1528 C C A SER B 1 34 ? 3.488 -23.405 3.504 0.89 20.63 31 SER B C 1
ATOM 1529 C C B SER B 1 34 ? 3.458 -23.318 3.534 0.11 20.53 31 SER B C 1
ATOM 1530 O O A SER B 1 34 ? 3.098 -23.532 2.346 0.89 21.60 31 SER B O 1
ATOM 1531 O O B SER B 1 34 ? 3.082 -23.430 2.370 0.11 20.80 31 SER B O 1
ATOM 1536 N N A MET B 1 35 ? 3.330 -22.280 4.211 0.89 21.37 32 MET B N 1
ATOM 1537 N N B MET B 1 35 ? 3.308 -22.198 4.249 0.11 20.15 32 MET B N 1
ATOM 1538 C CA A MET B 1 35 ? 2.650 -21.116 3.661 0.89 22.04 32 MET B CA 1
ATOM 1539 C CA B MET B 1 35 ? 2.638 -21.029 3.704 0.11 19.74 32 MET B CA 1
ATOM 1540 C C A MET B 1 35 ? 3.463 -20.510 2.519 0.89 20.62 32 MET B C 1
ATOM 1541 C C B MET B 1 35 ? 3.453 -20.446 2.550 0.11 20.18 32 MET B C 1
ATOM 1542 O O A MET B 1 35 ? 2.902 -20.119 1.502 0.89 21.25 32 MET B O 1
ATOM 1543 O O B MET B 1 35 ? 2.878 -20.014 1.556 0.11 20.39 32 MET B O 1
ATOM 1552 N N . ALA B 1 36 ? 4.788 -20.432 2.683 1.00 20.87 33 ALA B N 1
ATOM 1553 C CA . ALA B 1 36 ? 5.649 -19.904 1.636 1.00 20.46 33 ALA B CA 1
ATOM 1554 C C . ALA B 1 36 ? 5.492 -20.714 0.352 1.00 19.85 33 ALA B C 1
ATOM 1555 O O . ALA B 1 36 ? 5.454 -20.151 -0.740 1.00 19.68 33 ALA B O 1
ATOM 1557 N N . GLU B 1 37 ? 5.385 -22.038 0.501 1.00 19.98 34 GLU B N 1
ATOM 1558 C CA . GLU B 1 37 ? 5.219 -22.933 -0.633 1.00 20.67 34 GLU B CA 1
ATOM 1559 C C . GLU B 1 37 ? 3.828 -22.750 -1.241 1.00 20.21 34 GLU B C 1
ATOM 1560 O O . GLU B 1 37 ? 3.674 -22.854 -2.451 1.00 20.66 34 GLU B O 1
ATOM 1566 N N . ASN B 1 38 ? 2.819 -22.477 -0.404 1.00 21.19 35 ASN B N 1
ATOM 1567 C CA . ASN B 1 38 ? 1.478 -22.191 -0.897 1.00 21.01 35 ASN B CA 1
ATOM 1568 C C . ASN B 1 38 ? 1.524 -20.992 -1.842 1.00 21.98 35 ASN B C 1
ATOM 1569 O O . ASN B 1 38 ? 0.939 -21.019 -2.923 1.00 23.24 35 ASN B O 1
ATOM 1574 N N . LEU B 1 39 ? 2.228 -19.941 -1.410 1.00 21.90 36 LEU B N 1
ATOM 1575 C CA . LEU B 1 39 ? 2.328 -18.700 -2.165 1.00 22.82 36 LEU B CA 1
ATOM 1576 C C . LEU B 1 39 ? 3.113 -18.917 -3.455 1.00 22.56 36 LEU B C 1
ATOM 1577 O O . LEU B 1 39 ? 2.797 -18.314 -4.477 1.00 24.06 36 LEU B O 1
ATOM 1582 N N . LYS B 1 40 ? 4.154 -19.753 -3.402 1.00 22.08 37 LYS B N 1
ATOM 1583 C CA . LYS B 1 40 ? 4.950 -20.040 -4.583 1.00 23.04 37 LYS B CA 1
ATOM 1584 C C . LYS B 1 40 ? 4.083 -20.709 -5.646 1.00 24.47 37 LYS B C 1
ATOM 1585 O O . LYS B 1 40 ? 4.096 -20.300 -6.806 1.00 25.94 37 LYS B O 1
ATOM 1591 N N . GLU B 1 41 ? 3.327 -21.730 -5.227 1.00 25.17 38 GLU B N 1
ATOM 1592 C CA . GLU B 1 41 ? 2.524 -22.529 -6.138 1.00 25.99 38 GLU B CA 1
ATOM 1593 C C . GLU B 1 41 ? 1.382 -21.682 -6.693 1.00 27.04 38 GLU B C 1
ATOM 1594 O O . GLU B 1 41 ? 1.069 -21.765 -7.878 1.00 27.99 38 GLU B O 1
ATOM 1600 N N . SER B 1 42 ? 0.784 -20.857 -5.828 1.00 27.94 39 SER B N 1
ATOM 1601 C CA . SER B 1 42 ? -0.288 -19.964 -6.237 1.00 28.12 39 SER B CA 1
ATOM 1602 C C . SER B 1 42 ? 0.204 -18.981 -7.296 1.00 30.17 39 SER B C 1
ATOM 1603 O O . SER B 1 42 ? -0.467 -18.778 -8.308 1.00 30.51 39 SER B O 1
ATOM 1606 N N . ASP B 1 43 ? 1.375 -18.378 -7.051 1.00 31.61 40 ASP B N 1
ATOM 1607 C CA . ASP B 1 43 ? 1.932 -17.357 -7.927 1.00 34.14 40 ASP B CA 1
ATOM 1608 C C . ASP B 1 43 ? 2.351 -17.964 -9.264 1.00 37.00 40 ASP B C 1
ATOM 1609 O O . ASP B 1 43 ? 2.452 -17.253 -10.262 1.00 37.97 40 ASP B O 1
ATOM 1614 N N . GLN B 1 44 ? 2.592 -19.279 -9.277 1.00 39.66 41 GLN B N 1
ATOM 1615 C CA . GLN B 1 44 ? 3.066 -19.954 -10.471 1.00 43.27 41 GLN B CA 1
ATOM 1616 C C . GLN B 1 44 ? 1.952 -20.059 -11.513 1.00 43.92 41 GLN B C 1
ATOM 1617 O O . GLN B 1 44 ? 2.186 -19.784 -12.688 1.00 43.77 41 GLN B O 1
ATOM 1623 N N . PHE B 1 45 ? 0.748 -20.457 -11.084 1.00 44.91 42 PHE B N 1
ATOM 1624 C CA . PHE B 1 45 ? -0.337 -20.729 -12.014 1.00 46.75 42 PHE B CA 1
ATOM 1625 C C . PHE B 1 45 ? -1.339 -19.579 -12.006 1.00 45.76 42 PHE B C 1
ATOM 1626 O O . PHE B 1 45 ? -1.782 -19.142 -10.946 1.00 43.60 42 PHE B O 1
ATOM 1634 N N . PRO B 1 46 ? -1.726 -19.055 -13.192 1.00 47.67 43 PRO B N 1
ATOM 1635 C CA . PRO B 1 46 ? -2.653 -17.930 -13.280 1.00 47.76 43 PRO B CA 1
ATOM 1636 C C . PRO B 1 46 ? -4.091 -18.250 -12.876 1.00 46.86 43 PRO B C 1
ATOM 1637 O O . PRO B 1 46 ? -4.844 -17.339 -12.539 1.00 48.24 43 PRO B O 1
ATOM 1641 N N . GLU B 1 47 ? -4.469 -19.535 -12.920 1.00 45.65 44 GLU B N 1
ATOM 1642 C CA . GLU B 1 47 ? -5.779 -19.968 -12.455 1.00 43.79 44 GLU B CA 1
ATOM 1643 C C . GLU B 1 47 ? -5.975 -19.531 -11.006 1.00 40.02 44 GLU B C 1
ATOM 1644 O O . GLU B 1 47 ? -7.056 -19.080 -10.628 1.00 38.85 44 GLU B O 1
ATOM 1650 N N . TRP B 1 48 ? -4.911 -19.699 -10.210 1.00 36.48 45 TRP B N 1
ATOM 1651 C CA . TRP B 1 48 ? -4.963 -19.560 -8.766 1.00 34.26 45 TRP B CA 1
ATOM 1652 C C . TRP B 1 48 ? -4.623 -18.132 -8.364 1.00 32.76 45 TRP B C 1
ATOM 1653 O O . TRP B 1 48 ? -3.790 -17.492 -9.000 1.00 33.26 45 TRP B O 1
ATOM 1664 N N . GLU B 1 49 ? -5.252 -17.663 -7.283 1.00 31.32 46 GLU B N 1
ATOM 1665 C CA . GLU B 1 49 ? -4.896 -16.389 -6.687 1.00 30.89 46 GLU B CA 1
ATOM 1666 C C . GLU B 1 49 ? -4.863 -16.540 -5.169 1.00 27.70 46 GLU B C 1
ATOM 1667 O O . GLU B 1 49 ? -5.718 -17.202 -4.589 1.00 26.52 46 GLU B O 1
ATOM 1673 N N . SER B 1 50 ? -3.853 -15.917 -4.550 1.00 27.44 47 SER B N 1
ATOM 1674 C CA . SER B 1 50 ? -3.735 -15.827 -3.104 1.00 26.06 47 SER B CA 1
ATOM 1675 C C . SER B 1 50 ? -4.052 -14.401 -2.661 1.00 25.01 47 SER B C 1
ATOM 1676 O O . SER B 1 50 ? -3.689 -13.440 -3.341 1.00 25.54 47 SER B O 1
ATOM 1679 N N . ALA B 1 51 ? -4.698 -14.274 -1.497 1.00 23.11 48 ALA B N 1
ATOM 1680 C CA . ALA B 1 51 ? -4.975 -12.974 -0.912 1.00 23.28 48 ALA B CA 1
ATOM 1681 C C . ALA B 1 51 ? -4.802 -13.040 0.603 1.00 22.59 48 ALA B C 1
ATOM 1682 O O . ALA B 1 51 ? -5.111 -14.059 1.221 1.00 23.61 48 ALA B O 1
ATOM 1684 N N . GLY B 1 52 ? -4.295 -11.947 1.187 1.00 21.54 49 GLY B N 1
ATOM 1685 C CA . GLY B 1 52 ? -4.397 -11.738 2.620 1.00 20.39 49 GLY B CA 1
ATOM 1686 C C . GLY B 1 52 ? -5.788 -11.212 2.975 1.00 20.86 49 GLY B C 1
ATOM 1687 O O . GLY B 1 52 ? -6.357 -10.405 2.234 1.00 20.98 49 GLY B O 1
ATOM 1688 N N . ILE B 1 53 ? -6.326 -11.690 4.103 1.00 21.13 50 ILE B N 1
ATOM 1689 C CA . ILE B 1 53 ? -7.583 -11.210 4.653 1.00 21.76 50 ILE B CA 1
ATOM 1690 C C . ILE B 1 53 ? -7.256 -10.214 5.758 1.00 22.26 50 ILE B C 1
ATOM 1691 O O . ILE B 1 53 ? -6.492 -10.533 6.668 1.00 23.58 50 ILE B O 1
ATOM 1696 N N . TYR B 1 54 ? -7.852 -9.020 5.660 1.00 22.47 51 TYR B N 1
ATOM 1697 C CA . TYR B 1 54 ? -7.581 -7.921 6.570 1.00 23.47 51 TYR B CA 1
ATOM 1698 C C . TYR B 1 54 ? -8.850 -7.490 7.296 1.00 23.63 51 TYR B C 1
ATOM 1699 O O . TYR B 1 54 ? -9.944 -7.594 6.751 1.00 23.54 51 TYR B O 1
ATOM 1708 N N . ASP B 1 55 ? -8.671 -7.034 8.543 1.00 24.37 52 ASP B N 1
ATOM 1709 C CA . ASP B 1 55 ? -9.636 -6.183 9.217 1.00 25.60 52 ASP B CA 1
ATOM 1710 C C . ASP B 1 55 ? -8.962 -4.830 9.402 1.00 26.07 52 ASP B C 1
ATOM 1711 O O . ASP B 1 55 ? -8.146 -4.664 10.309 1.00 27.21 52 ASP B O 1
ATOM 1716 N N . GLY B 1 56 ? -9.294 -3.888 8.513 1.00 26.17 53 GLY B N 1
ATOM 1717 C CA . GLY B 1 56 ? -8.574 -2.634 8.427 1.00 26.53 53 GLY B CA 1
ATOM 1718 C C . GLY B 1 56 ? -7.119 -2.900 8.054 1.00 26.97 53 GLY B C 1
ATOM 1719 O O . GLY B 1 56 ? -6.845 -3.488 7.010 1.00 25.80 53 GLY B O 1
ATOM 1720 N N . ASN B 1 57 ? -6.202 -2.519 8.948 1.00 29.26 54 ASN B N 1
ATOM 1721 C CA . ASN B 1 57 ? -4.776 -2.628 8.685 1.00 30.02 54 ASN B CA 1
ATOM 1722 C C . ASN B 1 57 ? -4.203 -3.917 9.272 1.00 30.05 54 ASN B C 1
ATOM 1723 O O . ASN B 1 57 ? -3.004 -4.148 9.152 1.00 30.94 54 ASN B O 1
ATOM 1728 N N . GLN B 1 58 ? -5.048 -4.747 9.901 1.00 28.79 55 GLN B N 1
ATOM 1729 C CA . GLN B 1 58 ? -4.585 -5.965 10.552 1.00 28.36 55 GLN B CA 1
ATOM 1730 C C . GLN B 1 58 ? -4.806 -7.165 9.633 1.00 26.68 55 GLN B C 1
ATOM 1731 O O . GLN B 1 58 ? -5.941 -7.475 9.269 1.00 26.18 55 GLN B O 1
ATOM 1737 N N . LEU B 1 59 ? -3.712 -7.847 9.276 1.00 26.13 56 LEU B N 1
ATOM 1738 C CA . LEU B 1 59 ? -3.810 -9.124 8.589 1.00 25.15 56 LEU B CA 1
ATOM 1739 C C . LEU B 1 59 ? -4.404 -10.144 9.556 1.00 25.64 56 LEU B C 1
ATOM 1740 O O . LEU B 1 59 ? -3.838 -10.371 10.627 1.00 26.19 56 LEU B O 1
ATOM 1745 N N . ILE B 1 60 ? -5.526 -10.767 9.159 1.00 24.70 57 ILE B N 1
ATOM 1746 C CA . ILE B 1 60 ? -6.222 -11.709 10.026 1.00 25.33 57 ILE B CA 1
ATOM 1747 C C . ILE B 1 60 ? -6.306 -13.109 9.418 1.00 24.26 57 ILE B C 1
ATOM 1748 O O . ILE B 1 60 ? -6.733 -14.026 10.113 1.00 25.63 57 ILE B O 1
ATOM 1753 N N . GLY B 1 61 ? -5.968 -13.276 8.134 1.00 22.54 58 GLY B N 1
ATOM 1754 C CA . GLY B 1 61 ? -6.138 -14.573 7.502 1.00 22.06 58 GLY B CA 1
ATOM 1755 C C . GLY B 1 61 ? -5.650 -14.598 6.059 1.00 21.31 58 GLY B C 1
ATOM 1756 O O . GLY B 1 61 ? -5.043 -13.646 5.573 1.00 23.47 58 GLY B O 1
ATOM 1757 N N . TYR B 1 62 ? -5.887 -15.742 5.414 1.00 21.08 59 TYR B N 1
ATOM 1758 C CA . TYR B 1 62 ? -5.375 -16.032 4.088 1.00 20.90 59 TYR B CA 1
ATOM 1759 C C . TYR B 1 62 ? -6.423 -16.809 3.299 1.00 20.29 59 TYR B C 1
ATOM 1760 O O . TYR B 1 62 ? -7.097 -17.695 3.836 1.00 19.85 59 TYR B O 1
ATOM 1769 N N . ALA B 1 63 ? -6.530 -16.484 2.009 1.00 20.39 60 ALA B N 1
ATOM 1770 C CA . ALA B 1 63 ? -7.373 -17.247 1.111 1.00 20.66 60 ALA B CA 1
ATOM 1771 C C . ALA B 1 63 ?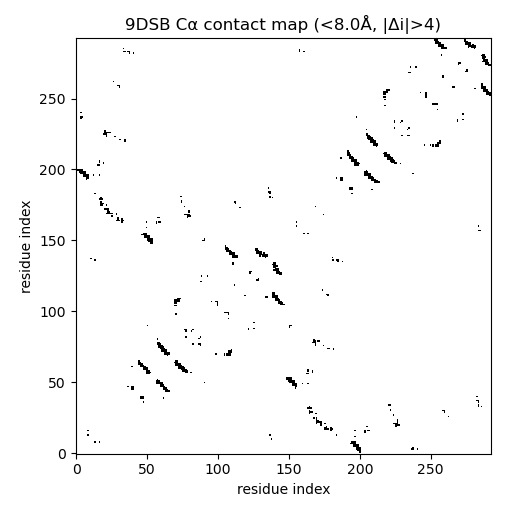 -6.623 -17.567 -0.175 1.00 20.60 60 ALA B C 1
ATOM 1772 O O . ALA B 1 63 ? -5.715 -16.840 -0.579 1.00 21.20 60 ALA B O 1
ATOM 1774 N N A MET B 1 64 ? -7.004 -18.690 -0.786 0.75 21.08 61 MET B N 1
ATOM 1775 N N B MET B 1 64 ? -7.012 -18.688 -0.792 0.25 20.88 61 MET B N 1
ATOM 1776 C CA A MET B 1 64 ? -6.547 -19.064 -2.111 0.75 21.80 61 MET B CA 1
ATOM 1777 C CA B MET B 1 64 ? -6.544 -19.066 -2.114 0.25 21.20 61 MET B CA 1
ATOM 1778 C C A MET B 1 64 ? -7.746 -19.622 -2.873 0.75 21.92 61 MET B C 1
ATOM 1779 C C B MET B 1 64 ? -7.731 -19.641 -2.883 0.25 21.76 61 MET B C 1
ATOM 1780 O O A MET B 1 64 ? -8.501 -20.428 -2.330 0.75 23.94 61 MET B O 1
ATOM 1781 O O B MET B 1 64 ? -8.461 -20.478 -2.356 0.25 22.49 61 MET B O 1
ATOM 1790 N N . TYR B 1 65 ? -7.912 -19.171 -4.123 1.00 22.26 62 TYR B N 1
ATOM 1791 C CA . TYR B 1 65 ? -9.086 -19.495 -4.921 1.00 23.50 62 TYR B CA 1
ATOM 1792 C C . TYR B 1 65 ? -8.690 -19.520 -6.393 1.00 24.92 62 TYR B C 1
ATOM 1793 O O . TYR B 1 65 ? -7.685 -18.926 -6.785 1.00 25.51 62 TYR B O 1
ATOM 1802 N N . GLY B 1 66 ? -9.497 -20.197 -7.214 1.00 27.04 63 GLY B N 1
ATOM 1803 C CA . GLY B 1 66 ? -9.138 -20.344 -8.613 1.00 29.34 63 GLY B CA 1
ATOM 1804 C C . GLY B 1 66 ? -10.256 -20.968 -9.439 1.00 30.08 63 GLY B C 1
ATOM 1805 O O . GLY B 1 66 ? -11.020 -21.793 -8.947 1.00 29.29 63 GLY B O 1
ATOM 1806 N N . ARG B 1 67 ? -10.329 -20.537 -10.703 1.00 33.47 64 ARG B N 1
ATOM 1807 C CA . ARG B 1 67 ? -11.187 -21.150 -11.700 1.00 37.03 64 ARG B CA 1
ATOM 1808 C C . ARG B 1 67 ? -10.297 -21.974 -12.622 1.00 41.00 64 ARG B C 1
ATOM 1809 O O . ARG B 1 67 ? -9.526 -21.415 -13.400 1.00 42.79 64 ARG B O 1
ATOM 1817 N N . TRP B 1 68 ? -10.396 -23.302 -12.505 1.00 44.05 65 TRP B N 1
ATOM 1818 C CA . TRP B 1 68 ? -9.499 -24.202 -13.212 1.00 47.77 65 TRP B CA 1
ATOM 1819 C C . TRP B 1 68 ? -10.023 -24.459 -14.621 1.00 50.99 65 TRP B C 1
ATOM 1820 O O . TRP B 1 68 ? -11.068 -23.933 -15.005 1.00 52.37 65 TRP B O 1
ATOM 1831 N N . GLN B 1 69 ? -9.283 -25.275 -15.383 1.00 52.88 66 GLN B N 1
ATOM 1832 C CA . GLN B 1 69 ? -9.578 -25.498 -16.790 0.41 54.17 66 GLN B CA 1
ATOM 1833 C C . GLN B 1 69 ? -10.970 -26.114 -16.938 0.78 54.64 66 GLN B C 1
ATOM 1834 O O . GLN B 1 69 ? -11.594 -25.971 -17.988 0.54 55.75 66 GLN B O 1
ATOM 1840 N N . ASP B 1 70 ? -11.446 -26.797 -15.887 1.00 53.74 67 ASP B N 1
ATOM 1841 C CA . ASP B 1 70 ? -12.732 -27.475 -15.923 1.00 52.36 67 ASP B CA 1
ATOM 1842 C C . ASP B 1 70 ? -13.862 -26.450 -16.041 1.00 49.35 67 ASP B C 1
ATOM 1843 O O . ASP B 1 70 ? -14.878 -26.732 -16.672 1.00 48.85 67 ASP B O 1
ATOM 1848 N N . GLY B 1 71 ? -13.682 -25.268 -15.433 1.00 46.42 68 GLY B N 1
ATOM 1849 C CA . GLY B 1 71 ? -14.649 -24.185 -15.541 1.00 42.74 68 GLY B CA 1
ATOM 1850 C C . GLY B 1 71 ? -15.267 -23.804 -14.195 1.00 39.62 68 GLY B C 1
ATOM 1851 O O . GLY B 1 71 ? -15.970 -22.799 -14.107 1.00 38.22 68 GLY B O 1
ATOM 1852 N N . ARG B 1 72 ? -15.009 -24.612 -13.158 1.00 36.05 69 ARG B N 1
ATOM 1853 C CA . ARG B 1 72 ? -15.560 -24.374 -11.834 1.00 34.28 69 ARG B CA 1
ATOM 1854 C C . ARG B 1 72 ? -14.635 -23.470 -11.027 1.00 32.51 69 ARG B C 1
ATOM 1855 O O . ARG B 1 72 ? -13.415 -23.568 -11.128 1.00 32.49 69 ARG B O 1
ATOM 1863 N N . VAL B 1 73 ? -15.249 -22.628 -10.191 1.00 30.41 70 VAL B N 1
ATOM 1864 C CA . VAL B 1 73 ? -14.530 -21.704 -9.333 1.00 28.83 70 VAL B CA 1
ATOM 1865 C C . VAL B 1 73 ? -14.481 -22.303 -7.934 1.00 26.72 70 VAL B C 1
ATOM 1866 O O . VAL B 1 73 ? -15.527 -22.575 -7.346 1.00 26.21 70 VAL B O 1
ATOM 1870 N N . TRP B 1 74 ? -13.256 -22.483 -7.424 1.00 25.19 71 TRP B N 1
ATOM 1871 C CA . TRP B 1 74 ? -13.021 -23.146 -6.157 1.00 24.33 71 TRP B CA 1
ATOM 1872 C C . TRP B 1 74 ? -12.507 -22.179 -5.093 1.00 23.41 71 TRP B C 1
ATOM 1873 O O . TRP B 1 74 ? -11.753 -21.253 -5.390 1.00 24.73 71 TRP B O 1
ATOM 1884 N N . LEU B 1 75 ? -12.909 -22.449 -3.846 1.00 23.56 72 LEU B N 1
ATOM 1885 C CA . LEU B 1 75 ? -12.251 -21.928 -2.660 1.00 23.97 72 LEU B CA 1
ATOM 1886 C C . LEU B 1 75 ? -11.266 -22.991 -2.176 1.00 23.45 72 LEU B C 1
ATOM 1887 O O . LEU B 1 75 ? -11.682 -24.014 -1.644 1.00 24.42 72 LEU B O 1
ATOM 1892 N N . ASP B 1 76 ? -9.968 -22.737 -2.378 1.00 22.66 73 ASP B N 1
ATOM 1893 C CA . ASP B 1 76 ? -8.934 -23.760 -2.270 1.00 22.56 73 ASP B CA 1
ATOM 1894 C C . ASP B 1 76 ? -8.311 -23.805 -0.876 1.00 21.17 73 ASP B C 1
ATOM 1895 O O . ASP B 1 76 ? -7.970 -24.879 -0.375 1.00 22.43 73 ASP B O 1
ATOM 1900 N N . ARG B 1 77 ? -8.104 -22.626 -0.286 1.00 20.80 74 ARG B N 1
ATOM 1901 C CA . ARG B 1 77 ? -7.482 -22.510 1.020 1.00 20.32 74 ARG B CA 1
ATOM 1902 C C . ARG B 1 77 ? -8.145 -21.339 1.738 1.00 20.89 74 ARG B C 1
ATOM 1903 O O . ARG B 1 77 ? -8.461 -20.336 1.109 1.00 20.62 74 ARG B O 1
ATOM 1911 N N . PHE B 1 78 ? -8.403 -21.506 3.039 1.00 21.75 75 PHE B N 1
ATOM 1912 C CA . PHE B 1 78 ? -9.044 -20.478 3.838 1.00 22.57 75 PHE B CA 1
ATOM 1913 C C . PHE B 1 78 ? -8.639 -20.673 5.295 1.00 23.35 75 PHE B C 1
ATOM 1914 O O . PHE B 1 78 ? -8.930 -21.709 5.888 1.00 25.89 75 PHE B O 1
ATOM 1922 N N . LEU B 1 79 ? -7.950 -19.669 5.846 1.00 23.04 76 LEU B N 1
ATOM 1923 C CA . LEU B 1 79 ? -7.381 -19.739 7.182 1.00 24.66 76 LEU B CA 1
ATOM 1924 C C . LEU B 1 79 ? -7.619 -18.414 7.893 1.00 24.43 76 LEU B C 1
ATOM 1925 O O . LEU B 1 79 ? -7.417 -17.353 7.306 1.00 25.35 76 LEU B O 1
ATOM 1930 N N . ILE B 1 80 ? -8.000 -18.503 9.169 1.00 24.80 77 ILE B N 1
ATOM 1931 C CA . ILE B 1 80 ? -8.056 -17.347 10.046 1.00 25.01 77 ILE B CA 1
ATOM 1932 C C . ILE B 1 80 ? -6.994 -17.537 11.122 1.00 25.10 77 ILE B C 1
ATOM 1933 O O . ILE B 1 80 ? -6.934 -18.583 11.760 1.00 24.84 77 ILE B O 1
ATOM 1938 N N . ASP B 1 81 ? -6.165 -16.508 11.303 1.00 26.24 78 ASP B N 1
ATOM 1939 C CA . ASP B 1 81 ? -5.138 -16.490 12.328 1.00 27.30 78 ASP B CA 1
ATOM 1940 C C . ASP B 1 81 ? -5.762 -16.864 13.672 1.00 28.85 78 ASP B C 1
ATOM 1941 O O . ASP B 1 81 ? -6.828 -16.368 14.032 1.00 28.88 78 ASP B O 1
ATOM 1946 N N A GLN B 1 82 ? -5.083 -17.743 14.412 0.70 30.17 79 GLN B N 1
ATOM 1947 N N B GLN B 1 82 ? -5.053 -17.736 14.403 0.30 30.38 79 GLN B N 1
ATOM 1948 C CA A GLN B 1 82 ? -5.601 -18.285 15.658 0.70 31.99 79 GLN B CA 1
ATOM 1949 C CA B GLN B 1 82 ? -5.499 -18.284 15.675 0.30 32.29 79 GLN B CA 1
ATOM 1950 C C A GLN B 1 82 ? -5.793 -17.201 16.722 0.70 34.10 79 GLN B C 1
ATOM 1951 C C B GLN B 1 82 ? -5.823 -17.184 16.682 0.30 33.96 79 GLN B C 1
ATOM 1952 O O A GLN B 1 82 ? -6.529 -17.421 17.681 0.70 36.09 79 GLN B O 1
ATOM 1953 O O B GLN B 1 82 ? -6.675 -17.372 17.549 0.30 34.81 79 GLN B O 1
ATOM 1964 N N . ARG B 1 83 ? -5.135 -16.044 16.562 1.00 35.01 80 ARG B N 1
ATOM 1965 C CA . ARG B 1 83 ? -5.318 -14.927 17.479 1.00 37.02 80 ARG B CA 1
ATOM 1966 C C . ARG B 1 83 ? -6.732 -14.351 17.369 1.00 38.03 80 ARG B C 1
ATOM 1967 O O . ARG B 1 83 ? -7.275 -13.883 18.369 1.00 39.05 80 ARG B O 1
ATOM 1975 N N . PHE B 1 84 ? -7.327 -14.394 16.167 1.00 37.95 81 PHE B N 1
ATOM 1976 C CA . PHE B 1 84 ? -8.590 -13.715 15.909 1.00 39.31 81 PHE B CA 1
ATOM 1977 C C . PHE B 1 84 ? -9.704 -14.725 15.633 1.00 40.26 81 PHE B C 1
ATOM 1978 O O . PHE B 1 84 ? -10.667 -14.410 14.939 1.00 40.12 81 PHE B O 1
ATOM 1986 N N . GLN B 1 85 ? -9.582 -15.938 16.184 1.00 42.66 82 GLN B N 1
ATOM 1987 C CA . GLN B 1 85 ? -10.608 -16.951 15.998 1.00 44.67 82 GLN B CA 1
ATOM 1988 C C . GLN B 1 85 ? -11.724 -16.751 17.021 1.00 48.03 82 GLN B C 1
ATOM 1989 O O . GLN B 1 85 ? -11.495 -16.231 18.112 1.00 49.96 82 GLN B O 1
ATOM 1995 N N . GLY B 1 86 ? -12.938 -17.160 16.631 1.00 49.93 83 GLY B N 1
ATOM 1996 C CA . GLY B 1 86 ? -14.101 -17.133 17.504 1.00 51.31 83 GLY B CA 1
ATOM 1997 C C . GLY B 1 86 ? -14.668 -15.726 17.678 1.00 52.31 83 GLY B C 1
ATOM 1998 O O . GLY B 1 86 ? -15.254 -15.425 18.717 1.00 56.26 83 GLY B O 1
ATOM 1999 N N . GLN B 1 87 ? -14.499 -14.874 16.658 1.00 50.37 84 GLN B N 1
ATOM 2000 C CA . GLN B 1 87 ? -14.952 -13.492 16.723 1.00 49.21 84 GLN B CA 1
ATOM 2001 C C . GLN B 1 87 ? -15.776 -13.120 15.487 1.00 44.87 84 GLN B C 1
ATOM 2002 O O . GLN B 1 87 ? -16.069 -11.944 15.280 1.00 44.58 84 GLN B O 1
ATOM 2008 N N . GLY B 1 88 ? -16.157 -14.121 14.681 1.00 41.20 85 GLY B N 1
ATOM 2009 C CA . GLY B 1 88 ? -17.067 -13.924 13.562 1.00 39.13 85 GLY B CA 1
ATOM 2010 C C . GLY B 1 88 ? -16.355 -13.555 12.259 1.00 38.24 85 GLY B C 1
ATOM 2011 O O . GLY B 1 88 ? -17.019 -13.260 11.266 1.00 36.48 85 GLY B O 1
ATOM 2012 N N . TYR B 1 89 ? -15.015 -13.585 12.255 1.00 37.69 86 TYR B N 1
ATOM 2013 C CA . TYR B 1 89 ? -14.238 -13.199 11.084 1.00 37.37 86 TYR B CA 1
ATOM 2014 C C . TYR B 1 89 ? -14.340 -14.263 9.994 1.00 36.18 86 TYR B C 1
ATOM 2015 O O . TYR B 1 89 ? -14.254 -13.945 8.810 1.00 33.43 86 TYR B O 1
ATOM 2024 N N . GLY B 1 90 ? -14.500 -15.527 10.401 1.00 36.44 87 GLY B N 1
ATOM 2025 C CA . GLY B 1 90 ? -14.668 -16.621 9.460 1.00 36.19 87 GLY B CA 1
ATOM 2026 C C . GLY B 1 90 ? -15.863 -16.393 8.537 1.00 35.63 87 GLY B C 1
ATOM 2027 O O . GLY B 1 90 ? -15.713 -16.377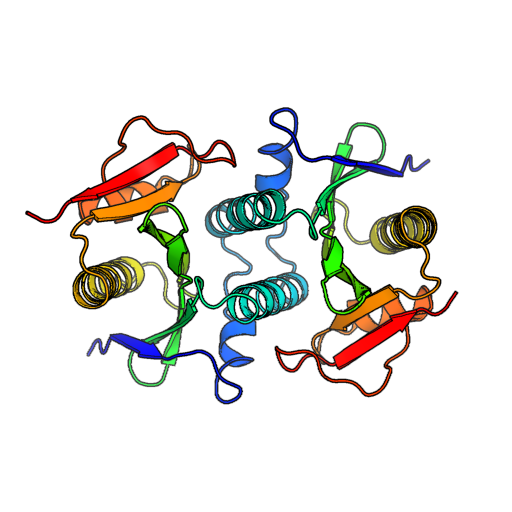 7.317 1.00 34.42 87 GLY B O 1
ATOM 2028 N N . LYS B 1 91 ? -17.045 -16.208 9.135 1.00 36.61 88 LYS B N 1
ATOM 2029 C CA . LYS B 1 91 ? -18.277 -16.039 8.381 1.00 36.09 88 LYS B CA 1
ATOM 2030 C C . LYS B 1 91 ? -18.203 -14.782 7.516 1.00 33.74 88 LYS B C 1
ATOM 2031 O O . LYS B 1 91 ? -18.479 -14.829 6.320 1.00 33.63 88 LYS B O 1
ATOM 2037 N N . ALA B 1 92 ? -17.840 -13.652 8.124 1.00 33.71 89 ALA B N 1
ATOM 2038 C CA . ALA B 1 92 ? -17.911 -12.375 7.431 1.00 32.94 89 ALA B CA 1
ATOM 2039 C C . ALA B 1 92 ? -16.957 -12.351 6.240 1.00 30.69 89 ALA B C 1
ATOM 2040 O O . ALA B 1 92 ? -17.344 -11.928 5.152 1.00 31.02 89 ALA B O 1
ATOM 2042 N N . ALA B 1 93 ? -15.718 -12.814 6.457 1.00 28.86 90 ALA B N 1
ATOM 2043 C CA . ALA B 1 93 ? -14.699 -12.810 5.418 1.00 28.12 90 ALA B CA 1
ATOM 2044 C C . ALA B 1 93 ? -15.055 -13.798 4.308 1.00 28.01 90 ALA B C 1
ATOM 2045 O O . ALA B 1 93 ? -14.918 -13.474 3.131 1.00 29.04 90 ALA B O 1
ATOM 2047 N N . CYS B 1 94 ? -15.522 -14.999 4.674 1.00 27.87 91 CYS B N 1
ATOM 2048 C CA . CYS B 1 94 ? -15.878 -15.995 3.676 1.00 28.11 91 CYS B CA 1
ATOM 2049 C C . CYS B 1 94 ? -17.052 -15.504 2.825 1.00 27.84 91 CYS B C 1
ATOM 2050 O O . CYS B 1 94 ? -17.025 -15.641 1.603 1.00 27.41 91 CYS B O 1
ATOM 2053 N N . ARG B 1 95 ? -18.074 -14.924 3.471 1.00 28.92 92 ARG B N 1
ATOM 2054 C CA . ARG B 1 95 ? -19.227 -14.386 2.763 1.00 30.35 92 ARG B CA 1
ATOM 2055 C C . ARG B 1 95 ? -18.773 -13.321 1.768 1.00 29.49 92 ARG B C 1
ATOM 2056 O O . ARG B 1 95 ? -19.154 -13.362 0.602 1.00 29.51 92 ARG B O 1
ATOM 2064 N N . LEU B 1 96 ? -17.935 -12.387 2.230 1.00 29.51 93 LEU B N 1
ATOM 2065 C CA . LEU B 1 96 ? -17.446 -11.322 1.366 1.00 30.46 93 LEU B CA 1
ATOM 2066 C C . LEU B 1 96 ? -16.638 -11.924 0.217 1.00 29.19 93 LEU B C 1
ATOM 2067 O O . LEU B 1 96 ? -16.776 -11.488 -0.923 1.00 27.71 93 LEU B O 1
ATOM 2072 N N . LEU B 1 97 ? -15.832 -12.958 0.507 1.00 28.29 94 LEU B N 1
ATOM 2073 C CA . LEU B 1 97 ? -15.011 -13.577 -0.523 1.00 30.03 94 LEU B CA 1
ATOM 2074 C C . LEU B 1 97 ? -15.889 -14.250 -1.577 1.00 30.56 94 LEU B C 1
ATOM 2075 O O . LEU B 1 97 ? -15.575 -14.198 -2.764 1.00 31.81 94 LEU B O 1
ATOM 2080 N N A MET B 1 98 ? -16.976 -14.896 -1.135 0.79 29.37 95 MET B N 1
ATOM 2081 N N B MET B 1 98 ? -16.975 -14.894 -1.135 0.21 30.74 95 MET B N 1
ATOM 2082 C CA A MET B 1 98 ? -17.908 -15.539 -2.048 0.79 28.52 95 MET B CA 1
ATOM 2083 C CA B MET B 1 98 ? -17.904 -15.532 -2.052 0.21 31.10 95 MET B CA 1
ATOM 2084 C C A MET B 1 98 ? -18.471 -14.512 -3.032 0.79 28.83 95 MET B C 1
ATOM 2085 C C B MET B 1 98 ? -18.461 -14.508 -3.037 0.21 30.54 95 MET B C 1
ATOM 2086 O O A MET B 1 98 ? -18.519 -14.762 -4.235 0.79 28.07 95 MET B O 1
ATOM 2087 O O B MET B 1 98 ? -18.506 -14.768 -4.238 0.21 30.68 95 MET B O 1
ATOM 2096 N N . LEU B 1 99 ? -18.869 -13.342 -2.522 1.00 30.42 96 LEU B N 1
ATOM 2097 C CA . LEU B 1 99 ? -19.460 -12.305 -3.353 1.00 29.85 96 LEU B CA 1
ATOM 2098 C C . LEU B 1 99 ? -18.432 -11.758 -4.346 1.00 29.55 96 LEU B C 1
ATOM 2099 O O . LEU B 1 99 ? -18.775 -11.459 -5.490 1.00 29.56 96 LEU B O 1
ATOM 2104 N N . LYS B 1 100 ? -17.164 -11.660 -3.925 1.00 28.53 97 LYS B N 1
ATOM 2105 C CA . LYS B 1 100 ? -16.102 -11.218 -4.815 1.00 30.34 97 LYS B CA 1
ATOM 2106 C C . LYS B 1 100 ? -15.966 -12.147 -6.020 1.00 30.72 97 LYS B C 1
ATOM 2107 O O . LYS B 1 100 ? -15.804 -11.679 -7.145 1.00 31.92 97 LYS B O 1
ATOM 2113 N N . LEU B 1 101 ? -16.019 -13.462 -5.780 1.00 30.47 98 LEU B N 1
ATOM 2114 C CA . LEU B 1 101 ? -15.681 -14.431 -6.810 1.00 31.51 98 LEU B CA 1
ATOM 2115 C C . LEU B 1 101 ? -16.798 -14.541 -7.849 1.00 33.39 98 LEU B C 1
ATOM 2116 O O . LEU B 1 101 ? -16.510 -14.661 -9.037 1.00 36.13 98 LEU B O 1
ATOM 2121 N N . ILE B 1 102 ? -18.066 -14.478 -7.426 1.00 35.67 99 ILE B N 1
ATOM 2122 C CA . ILE B 1 102 ? -19.170 -14.585 -8.376 1.00 37.30 99 ILE B CA 1
ATOM 2123 C C . ILE B 1 102 ? -19.268 -13.309 -9.214 1.00 39.27 99 ILE B C 1
ATOM 2124 O O . ILE B 1 102 ? -19.915 -13.308 -10.260 1.00 42.06 99 ILE B O 1
ATOM 2129 N N . GLU B 1 103 ? -18.635 -12.226 -8.749 1.00 40.49 100 GLU B N 1
ATOM 2130 C CA . GLU B 1 103 ? -18.512 -11.007 -9.532 1.00 43.01 100 GLU B CA 1
ATOM 2131 C C . GLU B 1 103 ? -17.338 -11.128 -10.503 1.00 46.17 100 GLU B C 1
ATOM 2132 O O . GLU B 1 103 ? -17.466 -10.782 -11.676 1.00 49.01 100 GLU B O 1
ATOM 2138 N N . LYS B 1 104 ? -16.193 -11.602 -9.992 1.00 46.28 101 LYS B N 1
ATOM 2139 C CA . LYS B 1 104 ? -14.965 -11.700 -10.768 1.00 47.28 101 LYS B CA 1
ATOM 2140 C C . LYS B 1 104 ? -15.142 -12.665 -11.939 1.00 47.03 101 LYS B C 1
ATOM 2141 O O . LYS B 1 104 ? -14.567 -12.446 -13.003 1.00 46.61 101 LYS B O 1
ATOM 2147 N N . TYR B 1 105 ? -15.927 -13.733 -11.730 1.00 46.60 102 TYR B N 1
ATOM 2148 C CA . TYR B 1 105 ? -16.167 -14.731 -12.762 1.00 47.02 102 TYR B CA 1
ATOM 2149 C C . TYR B 1 105 ? -17.626 -14.659 -13.208 1.00 48.65 102 TYR B C 1
ATOM 2150 O O . TYR B 1 105 ? -18.443 -13.987 -12.582 1.00 48.68 102 TYR B O 1
ATOM 2159 N N . GLN B 1 106 ? -17.937 -15.367 -14.301 1.00 51.15 103 GLN B N 1
ATOM 2160 C CA . GLN B 1 106 ? -19.268 -15.353 -14.890 1.00 52.93 103 GLN B CA 1
ATOM 2161 C C . GLN B 1 106 ? -20.225 -16.255 -14.110 1.00 52.31 103 GLN B C 1
ATOM 2162 O O . GLN B 1 106 ? -21.441 -16.094 -14.213 1.00 54.06 103 GLN B O 1
ATOM 2168 N N . THR B 1 107 ? -19.675 -17.193 -13.329 1.00 50.87 104 THR B N 1
ATOM 2169 C CA . THR B 1 107 ? -20.459 -18.254 -12.713 1.00 48.01 104 THR B CA 1
ATOM 2170 C C . THR B 1 107 ? -21.351 -17.686 -11.609 1.00 44.91 104 THR B C 1
ATOM 2171 O O . THR B 1 107 ? -21.109 -16.592 -11.104 1.00 44.79 104 THR B O 1
ATOM 2175 N N . ASN B 1 108 ? -22.381 -18.460 -11.247 1.00 42.42 105 ASN B N 1
ATOM 2176 C CA . ASN B 1 108 ? -23.166 -18.229 -10.044 1.00 41.07 105 ASN B CA 1
ATOM 2177 C C . ASN B 1 108 ? -22.969 -19.388 -9.064 1.00 37.30 105 ASN B C 1
ATOM 2178 O O . ASN B 1 108 ? -23.736 -19.537 -8.117 1.00 38.15 105 ASN B O 1
ATOM 2183 N N . LYS B 1 109 ? -21.930 -20.203 -9.284 1.00 33.60 106 LYS B N 1
ATOM 2184 C CA . LYS B 1 109 ? -21.654 -21.336 -8.416 1.00 32.24 106 LYS B CA 1
ATOM 2185 C C . LYS B 1 109 ? -20.226 -21.245 -7.883 1.00 30.53 106 LYS B C 1
ATOM 2186 O O . LYS B 1 109 ? -19.331 -20.776 -8.580 1.00 31.89 106 LYS B O 1
ATOM 2192 N N . LEU B 1 110 ? -20.041 -21.705 -6.639 1.00 28.83 107 LEU B N 1
ATOM 2193 C CA . LEU B 1 110 ? -18.726 -21.848 -6.034 1.00 27.61 107 LEU B CA 1
ATOM 2194 C C . LEU B 1 110 ? -18.618 -23.227 -5.390 1.00 26.10 107 LEU B C 1
ATOM 2195 O O . LEU B 1 110 ? -19.598 -23.753 -4.861 1.00 26.23 107 LEU B O 1
ATOM 2200 N N . TYR B 1 111 ? -17.400 -23.780 -5.424 1.00 25.25 108 TYR B N 1
ATOM 2201 C CA . TYR B 1 111 ? -17.124 -25.119 -4.936 1.00 25.46 108 TYR B CA 1
ATOM 2202 C C . TYR B 1 111 ? -16.017 -25.077 -3.885 1.00 24.05 108 TYR B C 1
ATOM 2203 O O . TYR B 1 111 ? -15.115 -24.238 -3.936 1.00 23.47 108 TYR B O 1
ATOM 2212 N N . LEU B 1 112 ? -16.110 -26.010 -2.932 1.00 24.15 109 LEU B N 1
ATOM 2213 C CA . LEU B 1 112 ? -15.018 -26.350 -2.039 1.00 24.25 109 LEU B CA 1
ATOM 2214 C C . LEU B 1 112 ? -15.159 -27.825 -1.671 1.00 24.39 109 LEU B C 1
ATOM 2215 O O . LEU B 1 112 ? -16.149 -28.458 -2.012 1.00 23.86 109 LEU B O 1
ATOM 2220 N N . SER B 1 113 ? -14.142 -28.379 -1.010 1.00 24.37 110 SER B N 1
ATOM 2221 C CA . SER B 1 113 ? -14.252 -29.727 -0.478 1.00 24.63 110 SER B CA 1
ATOM 2222 C C . SER B 1 113 ? -13.744 -29.738 0.959 1.00 25.80 110 SER B C 1
ATOM 2223 O O . SER B 1 113 ? -12.868 -28.947 1.313 1.00 26.58 110 SER B O 1
ATOM 2226 N N . VAL B 1 114 ? -14.312 -30.636 1.772 1.00 27.10 111 VAL B N 1
ATOM 2227 C CA . VAL B 1 114 ? -14.052 -30.665 3.202 1.00 28.08 111 VAL B CA 1
ATOM 2228 C C . VAL B 1 114 ? -13.811 -32.102 3.658 1.00 29.94 111 VAL B C 1
ATOM 2229 O O . VAL B 1 114 ? -14.355 -33.049 3.090 1.00 28.73 111 VAL B O 1
ATOM 2233 N N . TYR B 1 115 ? -13.001 -32.230 4.715 1.00 31.52 112 TYR B N 1
ATOM 2234 C CA . TYR B 1 115 ? -12.799 -33.495 5.398 1.00 34.06 112 TYR B CA 1
ATOM 2235 C C . TYR B 1 115 ? -14.017 -33.743 6.285 1.00 38.61 112 TYR B C 1
ATOM 2236 O O . TYR B 1 115 ? -14.597 -32.802 6.825 1.00 41.19 112 TYR B O 1
ATOM 2245 N N . ASP B 1 116 ? -14.385 -35.019 6.435 1.00 42.60 113 ASP B N 1
ATOM 2246 C CA . ASP B 1 116 ? -15.657 -35.393 7.036 1.00 45.04 113 ASP B CA 1
ATOM 2247 C C . ASP B 1 116 ? -15.724 -34.956 8.497 1.00 48.02 113 ASP B C 1
ATOM 2248 O O . ASP B 1 116 ? -16.747 -34.430 8.933 1.00 47.85 113 ASP B O 1
ATOM 2253 N N . T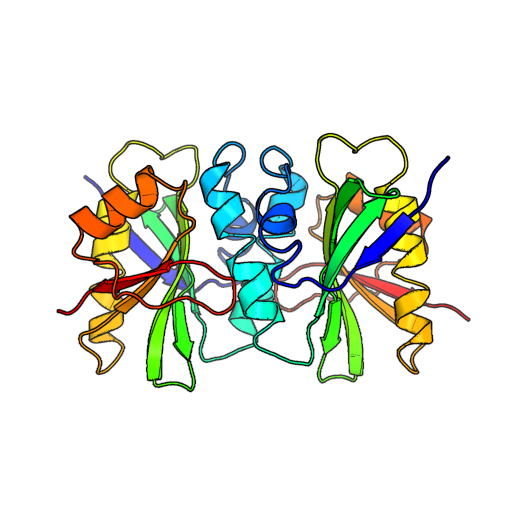HR B 1 117 ? -14.630 -35.166 9.240 1.00 51.04 114 THR B N 1
ATOM 2254 C CA . THR B 1 117 ? -14.597 -34.891 10.670 1.00 53.64 114 THR B CA 1
ATOM 2255 C C . THR B 1 117 ? -14.496 -33.388 10.937 1.00 54.80 114 THR B C 1
ATOM 2256 O O . THR B 1 117 ? -14.485 -32.978 12.097 1.00 56.01 114 THR B O 1
ATOM 2260 N N . ASN B 1 118 ? -14.412 -32.573 9.875 0.71 54.71 115 ASN B N 1
ATOM 2261 C CA . ASN B 1 118 ? -14.371 -31.125 10.011 0.45 53.96 115 ASN B CA 1
ATOM 2262 C C . ASN B 1 118 ? -15.789 -30.610 10.249 1.00 54.18 115 ASN B C 1
ATOM 2263 O O . ASN B 1 118 ? -16.513 -30.314 9.300 1.00 53.28 115 ASN B O 1
ATOM 2268 N N . SER B 1 119 ? -16.165 -30.496 11.529 1.00 53.39 116 SER B N 1
ATOM 2269 C CA . SER B 1 119 ? -17.527 -30.166 11.919 1.00 52.73 116 SER B CA 1
ATOM 2270 C C . SER B 1 119 ? -17.773 -28.661 11.819 1.00 51.29 116 SER B C 1
ATOM 2271 O O . SER B 1 119 ? -18.833 -28.240 11.358 0.61 50.24 116 SER B O 1
ATOM 2274 N N . SER B 1 120 ? -16.796 -27.860 12.264 1.00 50.36 117 SER B N 1
ATOM 2275 C CA . SER B 1 120 ? -16.906 -26.410 12.227 1.00 49.75 117 SER B CA 1
ATOM 2276 C C . SER B 1 120 ? -17.035 -25.923 10.786 0.58 48.62 117 SER B C 1
ATOM 2277 O O . SER B 1 120 ? -17.840 -25.037 10.508 0.79 48.38 117 SER B O 1
ATOM 2280 N N . ALA B 1 121 ? -16.245 -26.520 9.883 1.00 47.09 118 ALA B N 1
ATOM 2281 C CA . ALA B 1 121 ? -16.186 -26.083 8.497 1.00 45.73 118 ALA B CA 1
ATOM 2282 C C . ALA B 1 121 ? -17.497 -26.393 7.780 1.00 44.80 118 ALA B C 1
ATOM 2283 O O . ALA B 1 121 ? -18.035 -25.533 7.089 1.00 43.54 118 ALA B O 1
ATOM 2285 N N . ILE B 1 122 ? -17.997 -27.624 7.944 1.00 44.57 119 ILE B N 1
ATOM 2286 C CA . ILE B 1 122 ? -19.244 -28.031 7.313 1.00 44.62 119 ILE B CA 1
ATOM 2287 C C . ILE B 1 122 ? -20.373 -27.124 7.804 1.00 44.89 119 ILE B C 1
ATOM 2288 O O . ILE B 1 122 ? -21.155 -26.635 6.994 1.00 43.40 119 ILE B O 1
ATOM 2293 N N . ARG B 1 123 ? -20.432 -26.889 9.122 1.00 46.12 120 ARG B N 1
ATOM 2294 C CA . ARG B 1 123 ? -21.402 -25.977 9.709 1.00 46.34 120 ARG B CA 1
ATOM 2295 C C . ARG B 1 123 ? -21.263 -24.594 9.075 1.00 46.11 120 ARG B C 1
ATOM 2296 O O . ARG B 1 123 ? -22.227 -24.074 8.518 1.00 46.12 120 ARG B O 1
ATOM 2304 N N . LEU B 1 124 ? -20.051 -24.025 9.150 1.00 45.67 121 LEU B N 1
ATOM 2305 C CA . LEU B 1 124 ? -19.785 -22.673 8.681 1.00 44.58 121 LEU B CA 1
ATOM 2306 C C . LEU B 1 124 ? -20.234 -22.533 7.228 1.00 40.74 121 LEU B C 1
ATOM 2307 O O . LEU B 1 124 ? -20.953 -21.597 6.888 1.00 39.40 121 LEU B O 1
ATOM 2312 N N . TYR B 1 125 ? -19.795 -23.467 6.375 1.00 38.20 122 TYR B N 1
ATOM 2313 C CA . TYR B 1 125 ? -20.065 -23.384 4.949 1.00 35.98 122 TYR B CA 1
ATOM 2314 C C . TYR B 1 125 ? -21.559 -23.569 4.690 1.00 35.87 122 TYR B C 1
ATOM 2315 O O . TYR B 1 125 ? -22.122 -22.868 3.849 1.00 35.56 122 TYR B O 1
ATOM 2324 N N . GLN B 1 126 ? -22.198 -24.490 5.423 1.00 35.47 123 GLN B N 1
ATOM 2325 C CA . GLN B 1 126 ? -23.634 -24.701 5.300 1.00 35.94 123 GLN B CA 1
ATOM 2326 C C . GLN B 1 126 ? -24.392 -23.430 5.685 1.00 35.63 123 GLN B C 1
ATOM 2327 O O . GLN B 1 126 ? -25.348 -23.062 5.007 1.00 35.97 123 GLN B O 1
ATOM 2333 N N . GLN B 1 127 ? -23.952 -22.760 6.758 1.00 36.02 124 GLN B N 1
ATOM 2334 C CA . GLN B 1 127 ? -24.596 -21.543 7.238 1.00 37.39 124 GLN B CA 1
ATOM 2335 C C . GLN B 1 127 ? -24.536 -20.439 6.181 1.00 36.88 124 GLN B C 1
ATOM 2336 O O . GLN B 1 127 ? -25.404 -19.570 6.144 1.00 37.51 124 GLN B O 1
ATOM 2342 N N . LEU B 1 128 ? -23.506 -20.479 5.329 1.00 36.34 125 LEU B N 1
ATOM 2343 C CA . LEU B 1 128 ? -23.313 -19.491 4.281 1.00 35.37 125 LEU B CA 1
ATOM 2344 C C . LEU B 1 128 ? -24.016 -19.895 2.987 1.00 33.38 125 LEU B C 1
ATOM 2345 O O . LEU B 1 128 ? -24.140 -19.075 2.082 1.00 34.50 125 LEU B O 1
ATOM 2350 N N . GLY B 1 129 ? -24.445 -21.159 2.885 1.00 32.98 126 GLY B N 1
ATOM 2351 C CA . GLY B 1 129 ? -25.277 -21.585 1.772 1.00 30.89 126 GLY B CA 1
ATOM 2352 C C . GLY B 1 129 ? -24.697 -22.762 0.989 1.00 30.62 126 GLY B C 1
ATOM 2353 O O . GLY B 1 129 ? -25.315 -23.212 0.029 1.00 31.06 126 GLY B O 1
ATOM 2354 N N . PHE B 1 130 ? -23.513 -23.254 1.376 1.00 30.38 127 PHE B N 1
ATOM 2355 C CA . PHE B 1 130 ? -22.925 -24.406 0.705 1.00 30.15 127 PHE B CA 1
ATOM 2356 C C . PHE B 1 130 ? -23.717 -25.665 1.055 1.00 30.42 127 PHE B C 1
ATOM 2357 O O . PHE B 1 130 ? -24.210 -25.792 2.172 1.00 33.27 127 PHE B O 1
ATOM 2365 N N . VAL B 1 131 ? -23.808 -26.599 0.097 1.00 30.72 128 VAL B N 1
ATOM 2366 C CA . VAL B 1 131 ? -24.430 -27.897 0.324 1.00 31.23 128 VAL B CA 1
ATOM 2367 C C . VAL B 1 131 ? -23.571 -28.987 -0.316 1.00 30.32 128 VAL B C 1
ATOM 2368 O O . VAL B 1 131 ? -23.017 -28.794 -1.396 1.00 30.98 128 VAL B O 1
ATOM 2372 N N . PHE B 1 132 ? -23.514 -30.154 0.336 1.00 31.55 129 PHE B N 1
ATOM 2373 C CA . PHE B 1 132 ? -22.894 -31.329 -0.257 1.00 30.33 129 PHE B CA 1
ATOM 2374 C C . PHE B 1 132 ? -23.626 -31.665 -1.553 1.00 30.31 129 PHE B C 1
ATOM 2375 O O . PHE B 1 132 ? -24.853 -31.776 -1.554 1.00 32.64 129 PHE B O 1
ATOM 2383 N N . ASN B 1 133 ? -22.865 -31.824 -2.644 1.00 29.99 130 ASN B N 1
ATOM 2384 C CA . ASN B 1 133 ? -23.442 -32.063 -3.959 1.00 31.39 130 ASN B CA 1
ATOM 2385 C C . ASN B 1 133 ? -23.263 -33.520 -4.395 1.00 31.48 130 ASN B C 1
ATOM 2386 O O . ASN B 1 133 ? -23.553 -33.845 -5.546 1.00 32.82 130 ASN B O 1
ATOM 2391 N N . GLY B 1 134 ? -22.763 -34.378 -3.493 1.00 30.47 131 GLY B N 1
ATOM 2392 C CA . GLY B 1 134 ? -22.653 -35.808 -3.747 1.00 29.77 131 GLY B CA 1
ATOM 2393 C C . GLY B 1 134 ? -21.399 -36.177 -4.541 1.00 29.81 131 GLY B C 1
ATOM 2394 O O . GLY B 1 134 ? -21.218 -37.340 -4.899 1.00 29.89 131 GLY B O 1
ATOM 2395 N N . GLU B 1 135 ? -20.526 -35.193 -4.798 1.00 28.22 132 GLU B N 1
ATOM 2396 C CA . GLU B 1 135 ? -19.293 -35.433 -5.532 1.00 27.66 132 GLU B CA 1
ATOM 2397 C C . GLU B 1 135 ? -18.146 -35.673 -4.555 1.00 26.33 132 GLU B C 1
ATOM 2398 O O . GLU B 1 135 ? -18.195 -35.236 -3.404 1.00 24.48 132 GLU B O 1
ATOM 2404 N N . LEU B 1 136 ? -17.119 -36.383 -5.039 1.00 25.84 133 LEU B N 1
ATOM 2405 C CA . LEU B 1 136 ? -15.850 -36.522 -4.344 1.00 25.46 133 LEU B CA 1
ATOM 2406 C C . LEU B 1 136 ? -14.791 -35.745 -5.113 1.00 26.55 133 LEU B C 1
ATOM 2407 O O . LEU B 1 136 ? -14.783 -35.754 -6.343 1.00 28.03 133 LEU B O 1
ATOM 2412 N N . ASP B 1 137 ? -13.901 -35.081 -4.367 1.00 26.37 134 ASP B N 1
ATOM 2413 C CA . ASP B 1 137 ? -12.771 -34.379 -4.945 1.00 27.46 134 ASP B CA 1
ATOM 2414 C C . ASP B 1 137 ? -11.683 -35.401 -5.263 1.00 27.77 134 ASP B C 1
ATOM 2415 O O . ASP B 1 137 ? -11.867 -36.584 -4.995 1.00 28.06 134 ASP B O 1
ATOM 2420 N N . THR B 1 138 ? -10.542 -34.941 -5.797 1.00 29.25 135 THR B N 1
ATOM 2421 C CA . THR B 1 138 ? -9.483 -35.841 -6.236 1.00 29.88 135 THR B CA 1
ATOM 2422 C C . THR B 1 138 ? -8.731 -36.391 -5.023 1.00 29.26 135 THR B C 1
ATOM 2423 O O . THR B 1 138 ? -7.995 -37.367 -5.144 1.00 30.34 135 THR B O 1
ATOM 2427 N N . ASN B 1 139 ? -8.928 -35.757 -3.861 1.00 27.90 136 ASN B N 1
ATOM 2428 C CA . ASN B 1 139 ? -8.246 -36.133 -2.634 1.00 26.86 136 ASN B CA 1
ATOM 2429 C C . ASN B 1 139 ? -9.169 -36.933 -1.716 1.00 26.62 136 ASN B C 1
ATOM 2430 O O . ASN B 1 139 ? -8.808 -37.199 -0.573 1.00 28.59 136 ASN B O 1
ATOM 2435 N N . GLY B 1 140 ? -10.367 -37.284 -2.209 1.00 25.97 137 GLY B N 1
ATOM 2436 C CA . GLY B 1 140 ? -11.331 -38.061 -1.450 1.00 25.67 137 GLY B CA 1
ATOM 2437 C C . GLY B 1 140 ? -12.217 -37.217 -0.535 1.00 25.43 137 GLY B C 1
ATOM 2438 O O . GLY B 1 140 ? -13.021 -37.766 0.211 1.00 27.11 137 GLY B O 1
ATOM 2439 N N . GLU B 1 141 ? -12.075 -35.885 -0.584 1.00 24.52 138 GLU B N 1
ATOM 2440 C CA . GLU B 1 141 ? -12.914 -35.006 0.219 1.00 24.60 138 GLU B CA 1
ATOM 2441 C C . GLU B 1 141 ? -14.278 -34.846 -0.455 1.00 25.09 138 GLU B C 1
ATOM 2442 O O . GLU B 1 141 ? -14.384 -34.883 -1.680 1.00 26.15 138 GLU B O 1
ATOM 2448 N N . ARG B 1 142 ? -15.314 -34.652 0.369 1.00 25.04 139 ARG B N 1
ATOM 2449 C CA . ARG B 1 142 ? -16.669 -34.435 -0.113 1.00 25.27 139 ARG B CA 1
ATOM 2450 C C . ARG B 1 142 ? -16.820 -32.991 -0.577 1.00 24.96 139 ARG B C 1
ATOM 2451 O O . ARG B 1 142 ? -16.463 -32.054 0.138 1.00 25.88 139 ARG B O 1
ATOM 2459 N N . VAL B 1 143 ? -17.346 -32.834 -1.794 1.00 24.55 140 VAL B N 1
ATOM 2460 C CA . VAL B 1 143 ? -17.503 -31.527 -2.404 1.00 24.30 140 VAL B CA 1
ATOM 2461 C C . VAL B 1 143 ? -18.775 -30.880 -1.860 1.00 25.44 140 VAL B C 1
ATOM 2462 O O . VAL B 1 143 ? -19.808 -31.531 -1.740 1.00 27.01 140 VAL B O 1
ATOM 2466 N N . MET B 1 144 ? -18.659 -29.596 -1.509 1.00 25.01 141 MET B N 1
ATOM 2467 C CA . MET B 1 144 ? -19.801 -28.747 -1.220 1.00 25.48 141 MET B CA 1
ATOM 2468 C C . MET B 1 144 ? -19.898 -27.678 -2.302 1.00 26.63 141 MET B C 1
ATOM 2469 O O . MET B 1 144 ? -18.887 -27.277 -2.872 1.00 26.32 141 MET B O 1
ATOM 2474 N N . GLU B 1 145 ? -21.127 -27.213 -2.549 1.00 27.60 142 GLU B N 1
ATOM 2475 C CA . GLU B 1 145 ? -21.415 -26.296 -3.637 1.00 29.40 142 GLU B CA 1
ATOM 2476 C C . GLU B 1 145 ? -22.373 -25.213 -3.150 1.00 29.27 142 GLU B C 1
ATOM 2477 O O . GLU B 1 145 ? -23.326 -25.505 -2.435 1.00 29.64 142 GLU B O 1
ATOM 2483 N N . TRP B 1 146 ? -22.094 -23.969 -3.550 1.00 28.58 143 TRP B N 1
ATOM 2484 C CA . TRP B 1 146 ? -22.999 -22.859 -3.320 1.00 29.37 143 TRP B CA 1
ATOM 2485 C C . TRP B 1 146 ? -23.502 -22.354 -4.669 1.00 31.32 143 TRP B C 1
ATOM 2486 O O . TRP B 1 146 ? -22.706 -21.895 -5.485 1.00 31.71 143 TRP B O 1
ATOM 2497 N N . THR B 1 147 ? -24.814 -22.484 -4.900 1.00 34.25 144 THR B N 1
ATOM 2498 C CA . THR B 1 147 ? -25.443 -21.935 -6.087 1.00 36.26 144 THR B CA 1
ATOM 2499 C C . THR B 1 147 ? -26.134 -20.630 -5.706 1.00 37.53 144 THR B C 1
ATOM 2500 O O . THR B 1 147 ? -27.049 -20.628 -4.879 1.00 39.26 144 THR B O 1
ATOM 2504 N N A HIS B 1 148 ? -25.703 -19.529 -6.331 0.50 37.69 145 HIS B N 1
ATOM 2505 N N B HIS B 1 148 ? -25.699 -19.533 -6.337 0.50 36.25 145 HIS B N 1
ATOM 2506 C CA A HIS B 1 148 ? -26.316 -18.232 -6.105 0.50 39.14 145 HIS B CA 1
ATOM 2507 C CA B HIS B 1 148 ? -26.302 -18.228 -6.132 0.50 37.08 145 HIS B CA 1
ATOM 2508 C C A HIS B 1 148 ? -27.638 -18.155 -6.877 0.50 39.85 145 HIS B C 1
ATOM 2509 C C B HIS B 1 148 ? -27.551 -18.107 -7.013 0.50 37.26 145 HIS B C 1
ATOM 2510 O O A HIS B 1 148 ? -27.558 -18.227 -8.126 0.50 40.26 145 HIS B O 1
ATOM 2511 O O B HIS B 1 148 ? -27.392 -18.380 -8.225 0.50 35.92 145 HIS B O 1
#

Nearest PDB structures (foldseek):
  2fl4-assembly1_A-2  TM=1.003E+00  e=2.675E-29  Enterococcus faecalis V583
  7ovu-assembly1_A  TM=8.181E-01  e=1.680E-06  Arabidopsis thaliana
  4ava-assembly1_A  TM=7.584E-01  e=5.236E-05  Mycobacterium tuberculosis H37Rv
  3juw-assembly1_A  TM=6.412E-01  e=1.978E-05  Bordetella pertussis
  2fsr-assembly1_A  TM=6.673E-01  e=3.324E-05  Agrobacterium fabrum str. C58

Secondary structure (DSSP, 8-state):
---EEEEE--TTTHHHHHT---TT-HHHHHHHHHHHHHHHHH-TTEEEEEEEETTEEEEEEEEEE-TTS-EEEEEEEE-GGGTTSSHHHHHHHHHHHHHHHHSS-SEEEEEE-TT-HHHHHHHHHTT-EEEEEE-TTSPEEEEEE--/---EEEEE--TTTHHHHHT-S-TT-HHHHHHHHHHHHHHHHH-TTEEEEEEEETTEEEEEEEEEE-TTS-EEEEEEEE-GGGTTSSHHHHHHHHHHHHHHHHSS-SEEEEEE-TT-HHHHHHHHHHT-EEEEEE-TTSPEEEEEE-

Sequence (293 aa):
AMEIHFEKVTSDNRRKAVENLQVFAEQQAFIESMMAENLKESDQQFPEWESAGIYDGNQLIGYAMMYGRWQDGRVWLDRFLIDQRFQGQGYGKAACRLLMMLKLIEKYQTNKLYLSVYDTNSSAIRLYQQLGFVFNGELDTNGERVMEWTHQAMEIHFEKVTSDNRRKAVENLQVFAEQQAFIESSMMAENLKESDQFPEWESAGIYDGNQLIGYAMMYGRWQDGRVWLDRFLIDQQRFQGQGYGKAACRLLMMLKLIEKYQTNKLYLSVYDTNSSAIRLYQQLGFVFNGELDTNGERVMEWTHH

Organism: Enterococcus faecalis (strain ATCC 700802 / V583) (NCBI:txid226185)

Radius of gyration: 18.97 Å; Cα contacts (8 Å, |Δi|>4): 537; chains: 2; bounding box: 56×48×34 Å

Solvent-accessible surface area: 13763 Å² total; per-residue (Å²): 147,77,113,23,72,32,65,125,22,67,82,141,12,52,100,51,0,2,58,6,60,14,52,59,22,101,57,23,20,19,37,15,1,0,12,1,4,4,0,7,87,57,39,136,31,24,51,9,5,0,0,15,25,20,154,78,16,0,0,0,0,0,26,3,104,60,106,96,32,67,0,18,17,19,13,33,10,14,0,84,126,35,70,89,123,47,30,13,79,10,0,0,108,67,6,6,82,111,5,25,151,126,42,185,39,71,85,4,11,6,21,1,27,88,81,7,78,94,18,22,174,40,24,93,112,17,36,2,92,63,48,82,70,131,18,86,2,16,8,87,3,0,28,27,78,89,203,136,105,103,24,67,38,69,144,26,65,97,138,14,37,102,51,0,2,63,11,67,0,66,49,16,100,64,22,9,15,37,12,10,0,13,3,1,31,1,2,86,70,33,125,50,9,27,3,1,0,0,16,29,13,157,81,16,2,0,0,0,0,6,0,99,18,166,80,24,80,0,13,17,16,13,35,20,15,0,50,122,35,99,85,110,46,31,17,80,10,0,0,118,72,1,8,89,87,5,32,148,114,39,179,40,76,91,4,15,5,20,2,28,77,88,8,63,75,14,24,134,42,24,86,115,25,35,1,93,55,45,79,60,128,17,69,2,32,8,92,3,0,25,29,84,128

InterPro domains:
  IPR000182 GNAT domain [PF00583] (39-127)
  IPR000182 GNAT domain [PS51186] (3-146)
  IPR016181 Acyl-CoA N-acyltransferase [SSF55729] (1-140)
  IPR027455 Spermine/spermidine acetyltransferase, N-terminal [G3DSA:1.10.287.900] (1-42)

Foldseek 3Di:
DDDDDDDDDDPVCLVVVVPPDDVPPPVVVVVVVVVVCVVQVVDVQKDKDFDDDVVRGFWIWMWGQDPVRATEGEDTDGHPVCPPPCRRLVVVLVVLVVVVVVGVAQKYKYFDAPPPPVVVVSVVVSAWDFPPDADPSRTTMTMHGDD/DDDDDDDDDDPVCLVVVVPPPCVPPDVVVVVVVVVVVVVQVVDPQKDKDFDDDVPRGFWIWMWGQDPVGAIEGEDTDGPPVCPPPCCRLVVVLVVLVVVVVVDVAQKYKYFDDPPPPVVVVSVVVSAWAFPVDADPSRTTMTMHGD